Protein AF-A0A7Y6AEL2-F1 (afdb_monomer)

Sequence (234 aa):
MASEALHRALADTTDPDPRPLPDRVEDLLRRIDAPPRLAAHLRLVHDVAWRIVAWVEREYPDAEFDREAVLFGAATHDIGKATHPEELSAPGHAHQLAGYELLGAEGVEADFARFTCTHATWSESGLPLEDLLVSLADKVWKGARITQLEDLVVAHLAAAGATAVDTNSGAVEGAHGRANGRAPRELWAVFAGFDDLLGDLAADADLRLAFQARHPITAARPLPGRAFGVGRGA

Structure (mmCIF, N/CA/C/O backbone):
data_AF-A0A7Y6AEL2-F1
#
_entry.id   AF-A0A7Y6AEL2-F1
#
loop_
_atom_site.group_PDB
_atom_site.id
_atom_site.type_symbol
_atom_site.label_atom_id
_atom_site.label_alt_id
_atom_site.label_comp_id
_atom_site.label_asym_id
_atom_site.label_entity_id
_atom_site.label_seq_id
_atom_site.pdbx_PDB_ins_code
_atom_site.Cartn_x
_atom_site.Cartn_y
_atom_site.Cartn_z
_atom_site.occupancy
_atom_site.B_iso_or_equiv
_atom_site.auth_seq_id
_atom_site.auth_comp_id
_atom_site.auth_asym_id
_atom_site.auth_atom_id
_atom_site.pdbx_PDB_model_num
ATOM 1 N N . MET A 1 1 ? 8.570 -13.349 -22.083 1.00 57.16 1 MET A N 1
ATOM 2 C CA . MET A 1 1 ? 9.163 -14.200 -21.028 1.00 57.16 1 MET A CA 1
ATOM 3 C C . MET A 1 1 ? 9.732 -13.244 -20.002 1.00 57.16 1 MET A C 1
ATOM 5 O O . MET A 1 1 ? 10.596 -12.468 -20.388 1.00 57.16 1 MET A O 1
ATOM 9 N N . ALA A 1 2 ? 9.201 -13.246 -18.778 1.00 70.44 2 ALA A N 1
ATOM 10 C CA . ALA A 1 2 ? 9.691 -12.400 -17.689 1.00 70.44 2 ALA A CA 1
ATOM 11 C C . ALA A 1 2 ? 11.186 -12.638 -17.434 1.00 70.44 2 ALA A C 1
ATOM 13 O O . ALA A 1 2 ? 11.658 -13.775 -17.551 1.00 70.44 2 ALA A O 1
ATOM 14 N N . SER A 1 3 ? 11.926 -11.588 -17.080 1.00 85.25 3 SER A N 1
ATOM 15 C CA . SER A 1 3 ? 13.346 -11.722 -16.754 1.00 85.25 3 SER A CA 1
ATOM 16 C C . SER A 1 3 ? 13.571 -12.654 -15.550 1.00 85.25 3 SER A C 1
ATOM 18 O O . SER A 1 3 ? 12.776 -12.701 -14.611 1.00 85.25 3 SER A O 1
ATOM 20 N N . GLU A 1 4 ? 14.692 -13.383 -15.534 1.00 90.19 4 GLU A N 1
ATOM 21 C CA . GLU A 1 4 ? 15.068 -14.251 -14.401 1.00 90.19 4 GLU A CA 1
ATOM 22 C C . GLU A 1 4 ? 15.149 -13.457 -13.083 1.00 90.19 4 GLU A C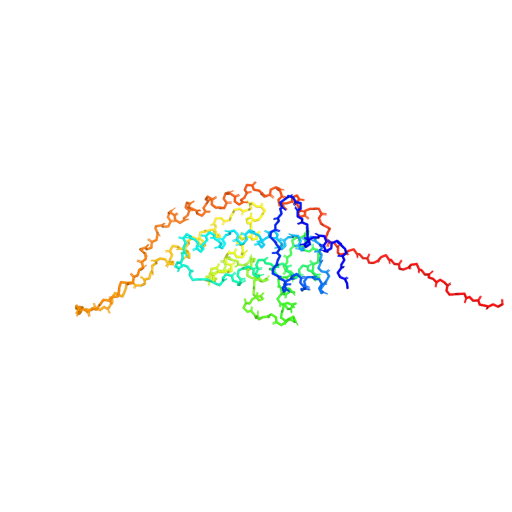 1
ATOM 24 O O . GLU A 1 4 ? 14.807 -13.951 -12.011 1.00 90.19 4 GLU A O 1
ATOM 29 N N . ALA A 1 5 ? 15.556 -12.187 -13.168 1.00 93.12 5 ALA A N 1
ATOM 30 C CA . ALA A 1 5 ? 15.598 -11.282 -12.029 1.00 93.12 5 ALA A CA 1
ATOM 31 C C . ALA A 1 5 ? 14.198 -10.946 -11.488 1.00 93.12 5 ALA A C 1
ATOM 33 O O . ALA A 1 5 ? 14.038 -10.876 -10.270 1.00 93.12 5 ALA A O 1
ATOM 34 N N . LEU A 1 6 ? 13.195 -10.780 -12.360 1.00 95.81 6 LEU A N 1
ATOM 35 C CA . LEU A 1 6 ? 11.803 -10.581 -11.949 1.00 95.81 6 LEU A CA 1
ATOM 36 C C . LEU A 1 6 ? 11.248 -11.848 -11.292 1.00 95.81 6 LEU A C 1
ATOM 38 O O . LEU A 1 6 ? 10.634 -11.764 -10.234 1.00 95.81 6 LEU A O 1
ATOM 42 N N . HIS A 1 7 ? 11.519 -13.025 -11.865 1.00 94.69 7 HIS A N 1
ATOM 43 C CA . HIS A 1 7 ? 11.112 -14.289 -11.249 1.00 94.69 7 HIS A CA 1
ATOM 44 C C . HIS A 1 7 ? 11.680 -14.435 -9.832 1.00 94.69 7 HIS A C 1
ATOM 46 O O . HIS A 1 7 ? 10.933 -14.746 -8.909 1.00 94.69 7 HIS A O 1
ATOM 52 N N . ARG A 1 8 ? 12.971 -14.124 -9.640 1.00 94.50 8 ARG A N 1
ATOM 53 C CA . ARG A 1 8 ? 13.570 -14.091 -8.300 1.00 94.50 8 ARG A CA 1
ATOM 54 C C . ARG A 1 8 ? 12.871 -13.092 -7.386 1.00 94.50 8 ARG A C 1
ATOM 56 O O . ARG A 1 8 ? 12.534 -13.470 -6.283 1.00 94.50 8 ARG A O 1
ATOM 63 N N . ALA A 1 9 ? 12.601 -11.862 -7.826 1.00 96.31 9 ALA A N 1
ATOM 64 C CA . ALA A 1 9 ? 11.914 -10.873 -6.987 1.00 96.31 9 ALA A CA 1
ATOM 65 C C . ALA A 1 9 ? 10.516 -11.322 -6.528 1.00 96.31 9 ALA A C 1
ATOM 67 O O . ALA A 1 9 ? 10.124 -11.040 -5.398 1.00 96.31 9 ALA A O 1
ATOM 68 N N . LEU A 1 10 ? 9.782 -12.049 -7.374 1.00 96.62 10 LEU A N 1
ATOM 69 C CA . LEU A 1 10 ? 8.456 -12.577 -7.039 1.00 96.62 10 LEU A CA 1
ATOM 70 C C . LEU A 1 10 ? 8.507 -13.798 -6.106 1.00 96.62 10 LEU A C 1
ATOM 72 O O . LEU A 1 10 ? 7.579 -13.999 -5.336 1.00 96.62 10 LEU A O 1
ATOM 76 N N . ALA A 1 11 ? 9.585 -14.585 -6.151 1.00 95.12 11 ALA A N 1
ATOM 77 C CA . ALA A 1 11 ? 9.714 -15.847 -5.417 1.00 95.12 11 ALA A CA 1
ATOM 78 C C . ALA A 1 11 ? 10.779 -15.833 -4.301 1.00 95.12 11 ALA A C 1
ATOM 80 O O . ALA A 1 11 ? 11.065 -16.878 -3.725 1.00 95.12 11 ALA A O 1
ATOM 81 N N . ASP A 1 12 ? 11.411 -14.689 -4.020 1.00 93.62 12 ASP A N 1
ATOM 82 C CA . ASP A 1 12 ? 12.442 -14.573 -2.983 1.00 93.62 12 ASP A CA 1
ATOM 83 C C . ASP A 1 12 ? 11.820 -14.793 -1.598 1.00 93.62 12 ASP A C 1
ATOM 85 O O . ASP A 1 12 ? 10.932 -14.033 -1.206 1.00 93.62 12 ASP A O 1
ATOM 89 N N . THR A 1 13 ? 12.281 -15.828 -0.896 1.00 93.25 13 THR A N 1
ATOM 90 C CA . THR A 1 13 ? 11.862 -16.190 0.467 1.00 93.25 13 THR A CA 1
ATOM 91 C C . THR A 1 13 ? 12.966 -15.931 1.500 1.00 93.25 13 THR A C 1
ATOM 93 O O . THR A 1 13 ? 12.965 -16.516 2.585 1.00 93.25 13 THR A O 1
ATOM 96 N N . THR A 1 14 ? 13.997 -15.153 1.150 1.00 91.88 14 THR A N 1
ATOM 97 C CA . THR A 1 14 ? 15.050 -14.758 2.097 1.00 91.88 14 THR A CA 1
ATOM 98 C C . THR A 1 14 ? 14.515 -13.728 3.070 1.00 91.88 14 THR A C 1
ATOM 100 O O . THR A 1 14 ? 13.856 -12.806 2.635 1.00 91.88 14 THR A O 1
ATOM 103 N N . ASP A 1 15 ? 14.859 -13.842 4.355 1.00 89.88 15 ASP A N 1
ATOM 104 C CA . ASP A 1 15 ? 14.373 -12.943 5.409 1.00 89.88 15 ASP A CA 1
ATOM 105 C C . ASP A 1 15 ? 14.516 -11.442 5.041 1.00 89.88 15 ASP A C 1
ATOM 107 O O . ASP A 1 15 ? 15.618 -11.018 4.629 1.00 89.88 15 ASP A O 1
ATOM 111 N N . PRO A 1 16 ? 13.430 -10.644 5.161 1.00 91.00 16 PRO A N 1
ATOM 112 C CA . PRO A 1 16 ? 12.048 -11.048 5.455 1.00 91.00 16 PRO A CA 1
ATOM 113 C C . PRO A 1 16 ? 11.425 -11.822 4.289 1.00 91.00 16 PRO A C 1
ATOM 115 O O . PRO A 1 16 ? 11.659 -11.463 3.146 1.00 91.00 16 PRO A O 1
ATOM 118 N N . ASP A 1 17 ? 10.605 -12.838 4.571 1.00 95.19 17 ASP A N 1
ATOM 119 C CA . ASP A 1 17 ? 9.857 -13.622 3.571 1.00 95.19 17 ASP A CA 1
ATOM 120 C C . ASP A 1 17 ? 8.456 -13.007 3.351 1.00 95.19 17 ASP A C 1
ATOM 122 O O . ASP A 1 17 ? 7.496 -13.435 4.004 1.00 95.19 17 ASP A O 1
ATOM 126 N N . PRO A 1 18 ? 8.303 -11.940 2.529 1.00 96.38 18 PRO A N 1
ATOM 127 C CA . PRO A 1 18 ? 7.016 -11.290 2.356 1.00 96.38 18 PRO A CA 1
ATOM 128 C C . PRO A 1 18 ? 6.052 -12.217 1.634 1.00 96.38 18 PRO A C 1
ATOM 130 O O . PRO A 1 18 ? 6.427 -12.970 0.727 1.00 96.38 18 PRO A O 1
ATOM 133 N N . ARG A 1 19 ? 4.773 -12.084 1.978 1.00 96.56 19 ARG A N 1
ATOM 134 C CA . ARG A 1 19 ? 3.699 -12.827 1.321 1.00 96.56 19 ARG A CA 1
ATOM 135 C C . ARG A 1 19 ? 3.760 -12.725 -0.212 1.00 96.56 19 ARG A C 1
ATOM 137 O O . ARG A 1 19 ? 4.147 -11.682 -0.754 1.00 96.56 19 ARG A O 1
ATOM 144 N N . PRO A 1 20 ? 3.370 -13.800 -0.921 1.00 97.56 20 PRO A N 1
ATOM 145 C CA . PRO A 1 20 ? 3.192 -13.741 -2.367 1.00 97.56 20 PRO A CA 1
ATOM 146 C C . PRO A 1 20 ? 2.101 -12.727 -2.719 1.00 97.56 20 PRO A C 1
ATOM 148 O O . PRO A 1 20 ? 1.196 -12.475 -1.918 1.00 97.56 20 PRO A O 1
ATOM 151 N N . LEU A 1 21 ? 2.188 -12.146 -3.916 1.00 98.25 21 LEU A N 1
ATOM 152 C CA . LEU A 1 21 ? 1.128 -11.266 -4.409 1.00 98.25 21 LEU A CA 1
ATOM 153 C C . LEU A 1 21 ? -0.074 -12.113 -4.857 1.00 98.25 21 LEU A C 1
ATOM 155 O O . LEU A 1 21 ? 0.071 -13.312 -5.095 1.00 98.25 21 LEU A O 1
ATOM 159 N N . PRO A 1 22 ? -1.264 -11.513 -5.038 1.00 97.19 22 PRO A N 1
ATOM 160 C CA . PRO A 1 22 ? -2.362 -12.203 -5.704 1.00 97.19 22 PRO A CA 1
ATOM 161 C C . PRO A 1 22 ? -1.929 -12.702 -7.091 1.00 97.19 22 PRO A C 1
ATOM 163 O O . PRO A 1 22 ? -1.336 -11.931 -7.849 1.00 97.19 22 PRO A O 1
ATOM 166 N N . ASP A 1 23 ? -2.283 -13.939 -7.457 1.00 96.31 23 ASP A N 1
ATOM 167 C CA . ASP A 1 23 ? -1.862 -14.581 -8.719 1.00 96.31 23 ASP A CA 1
ATOM 168 C C . ASP A 1 23 ? -2.076 -13.674 -9.942 1.00 96.31 23 ASP A C 1
ATOM 170 O O . ASP A 1 23 ? -1.188 -13.508 -10.780 1.00 96.31 23 ASP A O 1
ATOM 174 N N . ARG A 1 24 ? -3.231 -12.992 -9.995 1.00 95.56 24 ARG A N 1
ATOM 175 C CA . ARG A 1 24 ? -3.579 -12.061 -11.081 1.00 95.56 24 ARG A CA 1
ATOM 176 C C . ARG A 1 24 ? -2.584 -10.904 -11.227 1.00 95.56 24 ARG A C 1
ATOM 178 O O . ARG A 1 24 ? -2.337 -10.448 -12.342 1.00 95.56 24 ARG A O 1
ATOM 185 N N . VAL A 1 25 ? -2.025 -10.430 -10.112 1.00 98.06 25 VAL A N 1
ATOM 186 C CA . VAL A 1 25 ? -1.030 -9.352 -10.075 1.00 98.06 25 VAL A CA 1
ATOM 187 C C . VAL A 1 25 ? 0.341 -9.888 -10.463 1.00 98.06 25 VAL A C 1
ATOM 189 O O . VAL A 1 25 ? 1.018 -9.264 -11.275 1.00 98.06 25 VAL A O 1
ATOM 192 N N . GLU A 1 26 ? 0.750 -11.054 -9.956 1.00 97.56 26 GLU A N 1
ATOM 193 C CA . GLU A 1 26 ? 2.025 -11.658 -10.366 1.00 97.56 26 GLU A CA 1
ATOM 194 C C . GLU A 1 26 ? 2.073 -11.922 -11.869 1.00 97.56 26 GLU A C 1
ATOM 196 O O . GLU A 1 26 ? 3.060 -11.599 -12.534 1.00 97.56 26 GLU A O 1
ATOM 201 N N . ASP A 1 27 ? 0.994 -12.474 -12.421 1.00 96.69 27 ASP A N 1
ATOM 202 C CA . ASP A 1 27 ? 0.889 -12.740 -13.849 1.00 96.69 27 ASP A CA 1
ATOM 203 C C . ASP A 1 27 ? 0.922 -11.452 -14.666 1.00 96.69 27 ASP A C 1
ATOM 205 O O . ASP A 1 27 ? 1.567 -11.412 -15.715 1.00 96.69 27 ASP A O 1
ATOM 209 N N . LEU A 1 28 ? 0.287 -10.385 -14.176 1.00 97.06 28 LEU A N 1
ATOM 210 C CA . LEU A 1 28 ? 0.374 -9.067 -14.790 1.00 97.06 28 LEU A CA 1
ATOM 211 C C . LEU A 1 28 ? 1.816 -8.538 -14.790 1.00 97.06 28 LEU A C 1
ATOM 213 O O . LEU A 1 28 ? 2.329 -8.175 -15.848 1.00 97.06 28 LEU A O 1
ATOM 217 N N . LEU A 1 29 ? 2.505 -8.567 -13.646 1.00 97.50 29 LEU A N 1
ATOM 218 C CA . LEU A 1 29 ? 3.900 -8.124 -13.538 1.00 97.50 29 LEU A CA 1
ATOM 219 C C . LEU A 1 29 ? 4.822 -8.914 -14.478 1.00 97.50 29 LEU A C 1
ATOM 221 O O . LEU A 1 29 ? 5.722 -8.337 -15.091 1.00 97.50 29 LEU A O 1
ATOM 225 N N . ARG A 1 30 ? 4.577 -10.221 -14.649 1.00 96.00 30 ARG A N 1
ATOM 226 C CA . ARG A 1 30 ? 5.296 -11.067 -15.617 1.00 96.00 30 ARG A CA 1
ATOM 227 C C . ARG A 1 30 ? 4.992 -10.694 -17.067 1.00 96.00 30 ARG A C 1
ATOM 229 O O . ARG A 1 30 ? 5.910 -10.728 -17.888 1.00 96.00 30 ARG A O 1
ATOM 236 N N . ARG A 1 31 ? 3.736 -10.371 -17.401 1.00 94.12 31 ARG A N 1
ATOM 237 C CA . ARG A 1 31 ? 3.335 -9.957 -18.759 1.00 94.12 31 ARG A CA 1
ATOM 238 C C . ARG A 1 31 ? 4.004 -8.650 -19.173 1.00 94.12 31 ARG A C 1
ATOM 240 O O . ARG A 1 31 ? 4.500 -8.576 -20.294 1.00 94.12 31 ARG A O 1
ATOM 247 N N . ILE A 1 32 ? 4.069 -7.675 -18.267 1.00 93.56 32 ILE A N 1
ATOM 248 C CA . ILE A 1 32 ? 4.677 -6.361 -18.534 1.00 93.56 32 ILE A CA 1
ATOM 249 C C . ILE A 1 32 ? 6.203 -6.337 -18.329 1.00 93.56 32 ILE A C 1
ATOM 251 O O . ILE A 1 32 ? 6.812 -5.285 -18.485 1.00 93.56 32 ILE A O 1
ATOM 255 N N . ASP A 1 33 ? 6.815 -7.475 -17.970 1.00 93.00 33 ASP A N 1
ATOM 256 C CA . ASP A 1 33 ? 8.235 -7.603 -17.594 1.00 93.00 33 ASP A CA 1
ATOM 257 C C . ASP A 1 33 ? 8.679 -6.517 -16.597 1.00 93.00 33 ASP A C 1
ATOM 259 O O . ASP A 1 33 ? 9.660 -5.799 -16.800 1.00 93.00 33 ASP A O 1
ATOM 263 N N . ALA A 1 34 ? 7.906 -6.380 -15.515 1.00 95.50 34 ALA A N 1
ATOM 264 C CA . ALA A 1 34 ? 8.102 -5.343 -14.514 1.00 95.50 34 ALA A CA 1
ATOM 265 C C . ALA A 1 34 ? 9.538 -5.336 -13.944 1.00 95.50 34 ALA A C 1
ATOM 267 O O . ALA A 1 34 ? 10.147 -6.395 -13.745 1.00 95.50 34 ALA A O 1
ATOM 268 N N . PRO A 1 35 ? 10.083 -4.156 -13.592 1.00 96.06 35 PRO A N 1
ATOM 269 C CA . PRO A 1 35 ? 11.358 -4.066 -12.900 1.00 96.06 35 PRO A CA 1
ATOM 270 C C . PRO A 1 35 ? 11.397 -4.946 -11.637 1.00 96.06 35 PRO A C 1
ATOM 272 O O . PRO A 1 35 ? 10.488 -4.864 -10.808 1.00 96.06 35 PRO A O 1
ATOM 275 N N . PRO A 1 36 ? 12.458 -5.740 -11.411 1.00 96.94 36 PRO A N 1
ATOM 276 C CA . PRO A 1 36 ? 12.549 -6.600 -10.229 1.00 96.94 36 PRO A CA 1
ATOM 277 C C . PRO A 1 36 ? 12.416 -5.833 -8.908 1.00 96.94 36 PRO A C 1
ATOM 279 O O . PRO A 1 36 ? 11.773 -6.311 -7.977 1.00 96.94 36 PRO A O 1
ATOM 282 N N . ARG A 1 37 ? 12.972 -4.614 -8.828 1.00 97.19 37 ARG A N 1
ATOM 283 C CA . ARG A 1 37 ? 12.818 -3.747 -7.650 1.00 97.19 37 ARG A CA 1
ATOM 284 C C . ARG A 1 37 ? 11.374 -3.318 -7.406 1.00 97.19 37 ARG A C 1
ATOM 286 O O . ARG A 1 37 ? 10.974 -3.226 -6.250 1.00 97.19 37 ARG A O 1
ATOM 293 N N . LEU A 1 38 ? 10.601 -3.093 -8.470 1.00 97.94 38 LEU A N 1
ATOM 294 C CA . LEU A 1 38 ? 9.173 -2.803 -8.363 1.00 97.94 38 LEU A CA 1
ATOM 295 C C . LEU A 1 38 ? 8.417 -4.018 -7.816 1.00 97.94 38 LEU A C 1
ATOM 297 O O . LEU A 1 38 ? 7.658 -3.882 -6.868 1.00 97.94 38 LEU A O 1
ATOM 301 N N . ALA A 1 39 ? 8.665 -5.215 -8.349 1.00 98.19 39 ALA A N 1
ATOM 302 C CA . ALA A 1 39 ? 8.011 -6.429 -7.856 1.00 98.19 39 ALA A CA 1
ATOM 303 C C . ALA A 1 39 ? 8.321 -6.705 -6.371 1.00 98.19 39 ALA A C 1
ATOM 305 O O . ALA A 1 39 ? 7.415 -7.015 -5.599 1.00 98.19 39 ALA A O 1
ATOM 306 N N . ALA A 1 40 ? 9.580 -6.531 -5.956 1.00 98.19 40 ALA A N 1
ATOM 307 C CA . ALA A 1 40 ? 9.980 -6.660 -4.555 1.00 98.19 40 ALA A CA 1
ATOM 308 C C . ALA A 1 40 ? 9.296 -5.614 -3.655 1.00 98.19 40 ALA A C 1
ATOM 310 O O . ALA A 1 40 ? 8.810 -5.955 -2.582 1.00 98.19 40 ALA A O 1
ATOM 311 N N . HIS A 1 41 ? 9.213 -4.357 -4.108 1.00 98.19 41 HIS A N 1
ATOM 312 C CA . HIS A 1 41 ? 8.472 -3.291 -3.422 1.00 98.19 41 HIS A CA 1
ATOM 313 C C . HIS A 1 41 ? 7.002 -3.660 -3.211 1.00 98.19 41 HIS A C 1
ATOM 315 O O . HIS A 1 41 ? 6.516 -3.644 -2.083 1.00 98.19 41 HIS A O 1
ATOM 321 N N . LEU A 1 42 ? 6.309 -4.052 -4.282 1.00 98.69 42 LEU A N 1
ATOM 322 C CA . LEU A 1 42 ? 4.885 -4.381 -4.229 1.00 98.69 42 LEU A CA 1
ATOM 323 C C . LEU A 1 42 ? 4.614 -5.558 -3.281 1.00 98.69 42 LEU A C 1
ATOM 325 O O . LEU A 1 42 ? 3.635 -5.515 -2.540 1.00 98.69 42 LEU A O 1
ATOM 329 N N . ARG A 1 43 ? 5.501 -6.566 -3.229 1.00 98.56 43 ARG A N 1
ATOM 330 C CA . ARG A 1 43 ? 5.420 -7.667 -2.246 1.00 98.56 43 ARG A CA 1
ATOM 331 C C . ARG A 1 43 ? 5.516 -7.178 -0.806 1.00 98.56 43 ARG A C 1
ATOM 333 O O . ARG A 1 43 ? 4.709 -7.581 0.027 1.00 98.56 43 ARG A O 1
ATOM 340 N N . LEU A 1 44 ? 6.472 -6.298 -0.513 1.00 98.69 44 LEU A N 1
ATOM 341 C CA . LEU A 1 44 ? 6.655 -5.740 0.829 1.00 98.69 44 LEU A CA 1
ATOM 342 C C . LEU A 1 44 ? 5.442 -4.916 1.277 1.00 98.69 44 LEU A C 1
ATOM 344 O O . LEU A 1 44 ? 4.969 -5.076 2.401 1.00 98.69 44 LEU A O 1
ATOM 348 N N . VAL A 1 45 ? 4.920 -4.054 0.400 1.00 98.75 45 VAL A N 1
ATOM 349 C CA . VAL A 1 45 ? 3.740 -3.231 0.707 1.00 98.75 45 VAL A CA 1
ATOM 350 C C . VAL A 1 45 ? 2.491 -4.101 0.857 1.00 98.75 45 VAL A C 1
ATOM 352 O O . VAL A 1 45 ? 1.717 -3.896 1.790 1.00 98.75 45 VAL A O 1
ATOM 355 N N . HIS A 1 46 ? 2.319 -5.114 0.004 1.00 98.81 46 HIS A N 1
ATOM 356 C CA . HIS A 1 46 ? 1.228 -6.082 0.114 1.00 98.81 46 HIS A CA 1
ATOM 357 C C . HIS A 1 46 ? 1.275 -6.873 1.431 1.00 98.81 46 HIS A C 1
ATOM 359 O O . HIS A 1 46 ? 0.242 -7.028 2.081 1.00 98.81 46 HIS A O 1
ATOM 365 N N . ASP A 1 47 ? 2.452 -7.333 1.866 1.00 98.62 47 ASP A N 1
ATOM 366 C CA . ASP A 1 47 ? 2.609 -8.038 3.144 1.00 98.62 47 ASP A CA 1
ATOM 367 C C . ASP A 1 47 ? 2.210 -7.159 4.343 1.00 98.62 47 ASP A C 1
ATOM 369 O O . ASP A 1 47 ? 1.462 -7.582 5.230 1.00 98.62 47 ASP A O 1
ATOM 373 N N . VAL A 1 48 ? 2.631 -5.893 4.330 1.00 98.69 48 VAL A N 1
ATOM 374 C CA . VAL A 1 48 ? 2.249 -4.907 5.350 1.00 98.69 48 VAL A CA 1
ATOM 375 C C . VAL A 1 48 ? 0.747 -4.642 5.326 1.00 98.69 48 VAL A C 1
ATOM 377 O O . VAL A 1 48 ? 0.108 -4.689 6.378 1.00 98.69 48 VAL A O 1
ATOM 380 N N . ALA A 1 49 ? 0.162 -4.431 4.144 1.00 98.75 49 ALA A N 1
ATOM 381 C CA . ALA A 1 49 ? -1.279 -4.260 3.990 1.00 98.75 49 ALA A CA 1
ATOM 382 C C . ALA A 1 49 ? -2.045 -5.479 4.521 1.00 98.75 49 ALA A C 1
ATOM 384 O O . ALA A 1 49 ? -3.034 -5.322 5.232 1.00 98.75 49 ALA A O 1
ATOM 385 N N . TRP A 1 50 ? -1.552 -6.695 4.272 1.00 98.69 50 TRP A N 1
ATOM 386 C CA . TRP A 1 50 ? -2.142 -7.921 4.803 1.00 98.69 50 TRP A CA 1
ATOM 387 C C . TRP A 1 50 ? -2.162 -7.940 6.333 1.00 98.69 50 TRP A C 1
ATOM 389 O O . TRP A 1 50 ? -3.189 -8.289 6.921 1.00 98.69 50 TRP A O 1
ATOM 399 N N . ARG A 1 51 ? -1.059 -7.543 6.983 1.00 98.50 51 ARG A N 1
ATOM 400 C CA . ARG A 1 51 ? -0.963 -7.461 8.453 1.00 98.50 51 ARG A CA 1
ATOM 401 C C . ARG A 1 51 ? -1.907 -6.401 9.023 1.00 98.50 51 ARG A C 1
ATOM 403 O O . ARG A 1 51 ? -2.575 -6.675 10.019 1.00 98.50 51 ARG A O 1
ATOM 410 N N . ILE A 1 52 ? -1.989 -5.235 8.382 1.00 98.62 52 ILE A N 1
ATOM 411 C CA . ILE A 1 52 ? -2.887 -4.145 8.788 1.00 98.62 52 ILE A CA 1
ATOM 412 C C . ILE A 1 52 ? -4.345 -4.587 8.665 1.00 98.62 52 ILE A C 1
ATOM 414 O O . ILE A 1 52 ? -5.087 -4.517 9.639 1.00 98.62 52 ILE A O 1
ATOM 418 N N . VAL A 1 53 ? -4.748 -5.112 7.508 1.00 98.50 53 VAL A N 1
ATOM 419 C CA . VAL A 1 53 ? -6.125 -5.562 7.267 1.00 98.50 53 VAL A CA 1
ATOM 420 C C . VAL A 1 53 ? -6.520 -6.685 8.230 1.00 98.50 53 VAL A C 1
ATOM 422 O O . VAL A 1 53 ? -7.599 -6.636 8.811 1.00 98.50 53 VAL A O 1
ATOM 425 N N . ALA A 1 54 ? -5.637 -7.659 8.475 1.00 98.31 54 ALA A N 1
ATOM 426 C CA . ALA A 1 54 ? -5.901 -8.726 9.444 1.00 98.31 54 ALA A CA 1
ATOM 427 C C . ALA A 1 54 ? -6.071 -8.204 10.884 1.00 98.31 54 ALA A C 1
ATOM 429 O O . ALA A 1 54 ? -6.803 -8.799 11.676 1.00 98.31 54 ALA A O 1
ATOM 430 N N . TRP A 1 55 ? -5.388 -7.114 11.247 1.00 97.81 55 TRP A N 1
ATOM 431 C CA . TRP A 1 55 ? -5.609 -6.442 12.525 1.00 97.81 55 TRP A CA 1
ATOM 432 C C . TRP A 1 55 ? -6.947 -5.696 12.540 1.00 97.81 55 TRP A C 1
ATOM 434 O O . TRP A 1 55 ? -7.689 -5.845 13.508 1.00 97.81 55 TRP A O 1
ATOM 444 N N . VAL A 1 56 ? -7.295 -4.972 11.469 1.00 96.94 56 VAL A N 1
ATOM 445 C CA . VAL A 1 56 ? -8.576 -4.252 11.369 1.00 96.94 56 VAL A CA 1
ATOM 446 C C 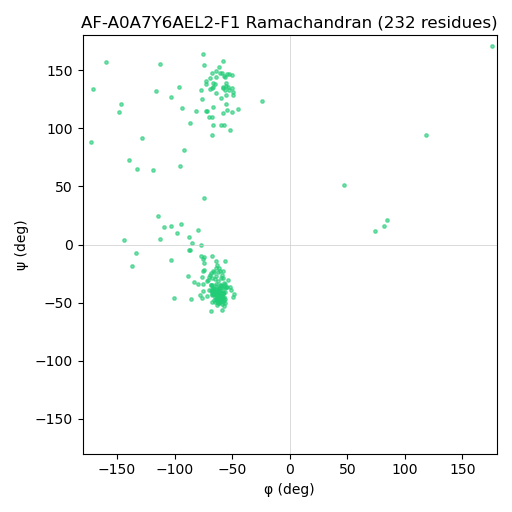. VAL A 1 56 ? -9.750 -5.219 11.507 1.00 96.94 56 VAL A C 1
ATOM 448 O O . VAL A 1 56 ? -10.588 -5.011 12.373 1.00 96.94 56 VAL A O 1
ATOM 451 N N . GLU A 1 57 ? -9.780 -6.316 10.748 1.00 96.12 57 GLU A N 1
ATOM 452 C CA . GLU A 1 57 ? -10.876 -7.300 10.813 1.00 96.12 57 GLU A CA 1
ATOM 453 C C . GLU A 1 57 ? -11.027 -7.939 12.198 1.00 96.12 57 GLU A C 1
ATOM 455 O O . GLU A 1 57 ? -12.134 -8.250 12.637 1.00 96.12 57 GLU A O 1
ATOM 460 N N . ARG A 1 58 ? -9.908 -8.150 12.902 1.00 95.31 58 ARG A N 1
ATOM 461 C CA . ARG A 1 58 ? -9.917 -8.751 14.238 1.00 95.31 58 ARG A CA 1
ATOM 462 C C . ARG A 1 58 ? -10.379 -7.764 15.306 1.00 95.31 58 ARG A C 1
ATOM 464 O O . ARG A 1 58 ? -11.159 -8.131 16.183 1.00 95.31 58 ARG A O 1
ATOM 471 N N . GLU A 1 59 ? -9.864 -6.538 15.277 1.00 93.62 59 GLU A N 1
ATOM 472 C CA . GLU A 1 59 ? -10.091 -5.549 16.334 1.00 93.62 59 GLU A CA 1
ATOM 473 C C . GLU A 1 59 ? -11.352 -4.698 16.099 1.00 93.62 59 GLU A C 1
ATOM 475 O O . GLU A 1 59 ? -11.976 -4.239 17.066 1.00 93.62 59 GLU A O 1
ATOM 480 N N . TYR A 1 60 ? -11.750 -4.528 14.837 1.00 92.19 60 TYR A N 1
ATOM 481 C CA . TYR A 1 60 ? -12.869 -3.708 14.362 1.00 92.19 60 TYR A CA 1
ATOM 482 C C . TYR A 1 60 ? -13.721 -4.498 13.353 1.00 92.19 60 TYR A C 1
ATOM 484 O O . TYR A 1 60 ? -13.806 -4.114 12.190 1.00 92.19 60 TYR A O 1
ATOM 492 N N . PRO A 1 61 ? -14.379 -5.593 13.777 1.00 91.06 61 PRO A N 1
ATOM 493 C CA . PRO A 1 61 ? -15.195 -6.422 12.882 1.00 91.06 61 PRO A CA 1
ATOM 494 C C . PRO A 1 61 ? -16.397 -5.681 12.273 1.00 91.06 61 PRO A C 1
ATOM 496 O O . PRO A 1 61 ? -16.954 -6.146 11.285 1.00 91.06 61 PRO A O 1
ATOM 499 N N . ASP A 1 62 ? -16.786 -4.542 12.855 1.00 89.19 62 ASP A N 1
ATOM 500 C CA . ASP A 1 62 ? -17.858 -3.672 12.361 1.00 89.19 62 ASP A CA 1
ATOM 501 C C . ASP A 1 62 ? -17.355 -2.637 11.327 1.00 89.19 62 ASP A C 1
ATOM 503 O O . ASP A 1 62 ? -18.147 -1.871 10.785 1.00 89.19 62 ASP A O 1
ATOM 507 N N . ALA A 1 63 ? -16.042 -2.568 11.061 1.00 91.94 63 ALA A N 1
ATOM 508 C CA . ALA A 1 63 ? -15.495 -1.687 10.032 1.00 91.94 63 ALA A CA 1
ATOM 509 C C . ALA A 1 63 ? -15.830 -2.228 8.641 1.00 91.94 63 ALA A C 1
ATOM 511 O O . ALA A 1 63 ? -15.342 -3.282 8.234 1.00 91.94 63 ALA A O 1
ATOM 512 N N . GLU A 1 64 ? -16.640 -1.479 7.900 1.00 92.75 64 GLU A N 1
ATOM 513 C CA . GLU A 1 64 ? -16.968 -1.786 6.513 1.00 92.75 64 GLU A CA 1
ATOM 514 C C . GLU A 1 64 ? -15.845 -1.304 5.591 1.00 92.75 64 GLU A C 1
ATOM 516 O O . GLU A 1 64 ? -15.580 -0.105 5.489 1.00 92.75 64 GLU A O 1
ATOM 521 N N . PHE A 1 65 ? -15.171 -2.249 4.939 1.00 96.31 65 PHE A N 1
ATOM 522 C CA . PHE A 1 65 ? -14.216 -1.988 3.866 1.00 96.31 65 PHE A CA 1
ATOM 523 C C . PHE A 1 65 ? -14.015 -3.248 3.014 1.00 96.31 65 PHE A C 1
ATOM 525 O O . PHE A 1 65 ? -14.218 -4.375 3.475 1.00 96.31 65 PHE A O 1
ATOM 532 N N . ASP A 1 66 ? -13.576 -3.070 1.773 1.00 97.88 66 ASP A N 1
ATOM 533 C CA . ASP A 1 66 ? -13.225 -4.165 0.874 1.00 97.88 66 ASP A CA 1
ATOM 534 C C . ASP A 1 66 ? -11.764 -4.610 1.079 1.00 97.88 66 ASP A C 1
ATOM 536 O O . ASP A 1 66 ? -10.801 -3.975 0.631 1.00 97.88 66 ASP A O 1
ATOM 540 N N . ARG A 1 67 ? -11.592 -5.758 1.745 1.00 97.88 67 ARG A N 1
ATOM 541 C CA . ARG A 1 67 ? -10.285 -6.403 1.942 1.00 97.88 67 ARG A CA 1
ATOM 542 C C . ARG A 1 67 ? -9.572 -6.716 0.626 1.00 97.88 67 ARG A C 1
ATOM 544 O O . ARG A 1 67 ? -8.351 -6.555 0.556 1.00 97.88 67 ARG A O 1
ATOM 551 N N . GLU A 1 68 ? -10.279 -7.206 -0.388 1.00 97.94 68 GLU A N 1
ATOM 552 C CA . GLU A 1 68 ? -9.661 -7.548 -1.671 1.00 97.94 68 GLU A CA 1
ATOM 553 C C . GLU A 1 68 ? -9.137 -6.287 -2.360 1.00 97.94 68 GLU A C 1
ATOM 555 O O . GLU A 1 68 ? -8.004 -6.287 -2.851 1.00 97.94 68 GLU A O 1
ATOM 560 N N . ALA A 1 69 ? -9.911 -5.200 -2.322 1.00 98.25 69 ALA A N 1
ATOM 561 C CA . ALA A 1 69 ? -9.506 -3.911 -2.867 1.00 98.25 69 ALA A CA 1
ATOM 562 C C . ALA A 1 69 ? -8.221 -3.387 -2.212 1.00 98.25 69 ALA A C 1
ATOM 564 O O . ALA A 1 69 ? -7.292 -3.018 -2.930 1.00 98.25 69 ALA A O 1
ATOM 565 N N . VAL A 1 70 ? -8.105 -3.431 -0.877 1.00 98.75 70 VAL A N 1
ATOM 566 C CA . VAL A 1 70 ? -6.882 -2.997 -0.169 1.00 98.75 70 VAL A CA 1
ATOM 567 C C . VAL A 1 70 ? -5.673 -3.838 -0.570 1.00 98.75 70 VAL A C 1
ATOM 569 O O . VAL A 1 70 ? -4.604 -3.307 -0.877 1.00 98.75 70 VAL A O 1
ATOM 572 N N . LEU A 1 71 ? -5.828 -5.164 -0.583 1.00 98.81 71 LEU A N 1
ATOM 573 C CA . LEU A 1 71 ? -4.735 -6.079 -0.905 1.00 98.81 71 LEU A CA 1
ATOM 574 C C . LEU A 1 71 ? -4.281 -5.953 -2.361 1.00 98.81 71 LEU A C 1
ATOM 576 O O . LEU A 1 71 ? -3.077 -6.037 -2.626 1.00 98.81 71 LEU A O 1
ATOM 580 N N . PHE A 1 72 ? -5.220 -5.740 -3.285 1.00 98.69 72 PHE A N 1
ATOM 581 C CA . PHE A 1 72 ? -4.916 -5.458 -4.681 1.00 98.69 72 PHE A CA 1
ATOM 582 C C . PHE A 1 72 ? -4.247 -4.093 -4.838 1.00 98.69 72 PHE A C 1
ATOM 584 O O . PHE A 1 72 ? -3.181 -4.017 -5.439 1.00 98.69 72 PHE A O 1
ATOM 591 N N . GLY A 1 73 ? -4.816 -3.040 -4.245 1.00 98.69 73 GLY A N 1
ATOM 592 C CA . GLY A 1 73 ? -4.277 -1.685 -4.298 1.00 98.69 73 GLY A CA 1
ATOM 593 C C . GLY A 1 73 ? -2.840 -1.619 -3.792 1.00 98.69 73 GLY A C 1
ATOM 594 O O . GLY A 1 73 ? -1.966 -1.109 -4.486 1.00 98.69 73 GLY A O 1
ATOM 595 N N . ALA A 1 74 ? -2.546 -2.235 -2.646 1.00 98.81 74 ALA A N 1
ATOM 596 C CA . ALA A 1 74 ? -1.183 -2.355 -2.127 1.00 98.81 74 ALA A CA 1
ATOM 597 C C . ALA A 1 74 ? -0.240 -3.069 -3.114 1.00 98.81 74 ALA A C 1
ATOM 599 O O . ALA A 1 74 ? 0.889 -2.622 -3.331 1.00 98.81 74 ALA A O 1
ATOM 600 N N . ALA A 1 75 ? -0.728 -4.132 -3.757 1.00 98.75 75 ALA A N 1
ATOM 601 C CA . ALA A 1 75 ? 0.010 -4.929 -4.729 1.00 98.75 75 ALA A CA 1
ATOM 602 C C . ALA A 1 75 ? 0.187 -4.253 -6.103 1.00 98.75 75 ALA A C 1
ATOM 604 O O . ALA A 1 75 ? 0.972 -4.754 -6.907 1.00 98.75 75 ALA A O 1
ATOM 605 N N . THR A 1 76 ? -0.501 -3.141 -6.394 1.00 98.75 76 THR A N 1
ATOM 606 C CA . THR A 1 76 ? -0.451 -2.490 -7.717 1.00 98.75 76 THR A CA 1
ATOM 607 C C . THR A 1 76 ? -0.259 -0.975 -7.706 1.00 98.75 76 THR A C 1
ATOM 609 O O . THR A 1 76 ? -0.066 -0.420 -8.782 1.00 98.75 76 THR A O 1
ATOM 612 N N . HIS A 1 77 ? -0.295 -0.287 -6.559 1.00 98.62 77 HIS A N 1
ATOM 613 C CA . HIS A 1 77 ? -0.303 1.188 -6.494 1.00 98.62 77 HIS A CA 1
ATOM 614 C C . HIS A 1 77 ? 0.830 1.845 -7.303 1.00 98.62 77 HIS A C 1
ATOM 616 O O . HIS A 1 77 ? 0.630 2.855 -7.966 1.00 98.62 77 HIS A O 1
ATOM 622 N N . ASP A 1 78 ? 2.005 1.220 -7.314 1.00 98.50 78 ASP A N 1
ATOM 623 C CA . ASP A 1 78 ? 3.201 1.718 -7.990 1.00 98.50 78 ASP A CA 1
ATOM 624 C C . ASP A 1 78 ? 3.432 1.097 -9.381 1.00 98.50 78 ASP A C 1
ATOM 626 O O . ASP A 1 78 ? 4.494 1.284 -9.978 1.00 98.50 78 ASP A O 1
ATOM 630 N N . ILE A 1 79 ? 2.470 0.344 -9.935 1.00 98.31 79 ILE A N 1
ATOM 631 C CA . ILE A 1 79 ? 2.668 -0.439 -11.169 1.00 98.31 79 ILE A CA 1
ATOM 632 C C . ILE A 1 79 ? 3.090 0.414 -12.372 1.00 98.31 79 ILE A C 1
ATOM 634 O O . ILE A 1 79 ? 3.847 -0.054 -13.223 1.00 98.31 79 ILE A O 1
ATOM 638 N N . GLY A 1 80 ? 2.693 1.689 -12.418 1.00 97.94 80 GLY A N 1
ATOM 639 C CA . GLY A 1 80 ? 3.115 2.616 -13.470 1.00 97.94 80 GLY A CA 1
ATOM 640 C C . GLY A 1 80 ? 4.620 2.901 -13.494 1.00 97.94 80 GLY A C 1
ATOM 641 O O . GLY A 1 80 ? 5.130 3.364 -14.513 1.00 97.94 80 GLY A O 1
ATOM 642 N N . LYS A 1 81 ? 5.372 2.550 -12.440 1.00 97.62 81 LYS A N 1
ATOM 643 C CA . LYS A 1 81 ? 6.845 2.583 -12.445 1.00 97.62 81 LYS A CA 1
ATOM 644 C C . LYS A 1 81 ? 7.458 1.535 -13.379 1.00 97.62 81 LYS A C 1
ATOM 646 O O . LYS A 1 81 ? 8.654 1.586 -13.646 1.00 97.62 81 LYS A O 1
ATOM 651 N N . ALA A 1 82 ? 6.666 0.601 -13.913 1.00 96.19 82 ALA A N 1
ATOM 652 C CA . ALA A 1 82 ? 7.086 -0.224 -15.044 1.00 96.19 82 ALA A CA 1
ATOM 653 C C . ALA A 1 82 ? 7.247 0.611 -16.331 1.00 96.19 82 ALA A C 1
ATOM 655 O O . ALA A 1 82 ? 8.169 0.363 -17.106 1.00 96.19 82 ALA A O 1
ATOM 656 N N . THR A 1 83 ? 6.399 1.628 -16.521 1.00 95.81 83 THR A N 1
ATOM 657 C CA . THR A 1 83 ? 6.474 2.597 -17.629 1.00 95.81 83 THR A CA 1
ATOM 658 C C . THR A 1 83 ? 7.465 3.727 -17.333 1.00 95.81 83 THR A C 1
ATOM 660 O O . THR A 1 83 ? 8.135 4.206 -18.245 1.00 95.81 83 THR A O 1
ATOM 663 N N . HIS A 1 84 ? 7.592 4.105 -16.056 1.00 95.25 84 HIS A N 1
ATOM 664 C CA . HIS A 1 84 ? 8.452 5.186 -15.554 1.00 95.25 84 HIS A CA 1
ATOM 665 C C . HIS A 1 84 ? 9.517 4.678 -14.560 1.00 95.25 84 HIS A C 1
ATOM 667 O O . HIS A 1 84 ? 9.481 5.019 -13.372 1.00 95.25 84 HIS A O 1
ATOM 673 N N . PRO A 1 85 ? 10.464 3.823 -14.994 1.00 92.69 85 PRO A N 1
ATOM 674 C CA . PRO A 1 85 ? 11.435 3.188 -14.099 1.00 92.69 85 PRO A CA 1
ATOM 675 C C . PRO A 1 85 ? 12.397 4.174 -13.420 1.00 92.69 85 PRO A C 1
ATOM 677 O O . PRO A 1 85 ? 12.975 3.851 -12.382 1.00 92.69 85 PRO A O 1
ATOM 680 N N . GLU A 1 86 ? 12.570 5.381 -13.957 1.00 93.12 86 GLU A N 1
ATOM 681 C CA . GLU A 1 86 ? 13.303 6.475 -13.316 1.00 93.12 86 GLU A CA 1
ATOM 682 C C . GLU A 1 86 ? 12.735 6.827 -11.928 1.00 93.12 86 GLU A C 1
ATOM 684 O O . GLU A 1 86 ? 13.498 7.097 -10.993 1.00 93.12 86 GLU A O 1
ATOM 689 N N . GLU A 1 87 ? 11.415 6.708 -11.750 1.00 95.56 87 GLU A N 1
ATOM 690 C CA . GLU A 1 87 ? 10.705 7.014 -10.502 1.00 95.56 87 GLU A CA 1
ATOM 691 C C . GLU A 1 87 ? 10.854 5.909 -9.432 1.00 95.56 87 GLU A C 1
ATOM 693 O O . GLU A 1 87 ? 10.368 6.044 -8.309 1.00 95.56 87 GLU A O 1
ATOM 698 N N . LEU A 1 88 ? 11.575 4.816 -9.729 1.00 94.00 88 LEU A N 1
ATOM 699 C CA . LEU A 1 88 ? 12.008 3.840 -8.714 1.00 94.00 88 LEU A CA 1
ATOM 700 C C . LEU A 1 88 ? 13.156 4.358 -7.840 1.00 94.00 88 LEU A C 1
ATOM 702 O O . LEU A 1 88 ? 13.472 3.753 -6.816 1.00 94.00 88 LEU A O 1
ATOM 706 N N . SER A 1 89 ? 13.830 5.425 -8.269 1.00 89.94 89 SER A N 1
ATOM 707 C CA . SER A 1 89 ? 15.005 5.970 -7.575 1.00 89.94 89 SER A CA 1
ATOM 708 C C . SER A 1 89 ? 15.019 7.493 -7.478 1.00 89.94 89 SER A C 1
ATOM 710 O O . SER A 1 89 ? 15.726 8.037 -6.632 1.00 89.94 89 SER A O 1
ATOM 712 N N . ALA A 1 90 ? 14.227 8.177 -8.304 1.00 92.12 90 ALA A N 1
ATOM 713 C CA . ALA A 1 90 ? 14.022 9.614 -8.248 1.00 92.12 90 ALA A CA 1
ATOM 714 C C . ALA A 1 90 ? 12.578 9.946 -7.830 1.00 92.12 90 ALA A C 1
ATOM 716 O O . ALA A 1 90 ? 11.675 9.137 -8.045 1.00 92.12 90 ALA A O 1
ATOM 717 N N . PRO A 1 91 ? 12.332 11.135 -7.253 1.00 93.19 91 PRO A N 1
ATOM 718 C CA . PRO A 1 91 ? 10.976 11.640 -7.072 1.00 93.19 91 PRO A CA 1
ATOM 719 C C . PRO A 1 91 ? 10.238 11.757 -8.410 1.00 93.19 91 PRO A C 1
ATOM 721 O O . PRO A 1 91 ? 10.846 12.094 -9.426 1.00 93.19 91 PRO A O 1
ATOM 724 N N . GLY A 1 92 ? 8.923 11.556 -8.388 1.00 94.56 92 GLY A N 1
ATOM 725 C CA . GLY A 1 92 ? 8.076 11.655 -9.570 1.00 94.56 92 GLY A CA 1
ATOM 726 C C . GLY A 1 92 ? 6.629 11.263 -9.277 1.00 94.56 92 GLY A C 1
ATOM 727 O O . GLY A 1 92 ? 6.310 10.813 -8.176 1.00 94.56 92 GLY A O 1
ATOM 728 N N . HIS A 1 93 ? 5.755 11.498 -10.249 1.00 96.44 93 HIS A N 1
ATOM 729 C CA . HIS A 1 93 ? 4.320 11.200 -10.171 1.00 96.44 93 HIS A CA 1
ATOM 730 C C . HIS A 1 93 ? 3.743 10.721 -11.512 1.00 96.44 93 HIS A C 1
ATOM 732 O O . HIS A 1 93 ? 2.541 10.485 -11.608 1.00 96.44 93 HIS A O 1
ATOM 738 N N . ALA A 1 94 ? 4.572 10.556 -12.549 1.00 96.81 94 ALA A N 1
ATOM 739 C CA . ALA A 1 94 ? 4.115 10.076 -13.849 1.00 96.81 94 ALA A CA 1
ATOM 740 C C . ALA A 1 94 ? 3.593 8.632 -13.761 1.00 96.81 94 ALA A C 1
ATOM 742 O O . ALA A 1 94 ? 2.646 8.277 -14.466 1.00 96.81 94 ALA A O 1
ATOM 743 N N . HIS A 1 95 ? 4.125 7.822 -12.831 1.00 97.56 95 HIS A N 1
ATOM 744 C CA . HIS A 1 95 ? 3.630 6.469 -12.565 1.00 97.56 95 HIS A CA 1
ATOM 745 C C . HIS A 1 95 ? 2.150 6.408 -12.165 1.00 97.56 95 HIS A C 1
ATOM 747 O O . HIS A 1 95 ? 1.535 5.360 -12.337 1.00 97.56 95 HIS A O 1
ATOM 753 N N . GLN A 1 96 ? 1.561 7.485 -11.644 1.00 97.50 96 GLN A N 1
ATOM 754 C CA . GLN A 1 96 ? 0.193 7.449 -11.125 1.00 97.50 96 GLN A CA 1
ATOM 755 C C . GLN A 1 96 ? -0.821 7.260 -12.258 1.00 97.50 96 GLN A C 1
ATOM 757 O O . GLN A 1 96 ? -1.546 6.261 -12.293 1.00 97.50 96 GLN A O 1
ATOM 762 N N . LEU A 1 97 ? -0.805 8.176 -13.235 1.00 97.62 97 LEU A N 1
ATOM 763 C CA . LEU A 1 97 ? -1.661 8.096 -14.420 1.00 97.62 97 LEU A CA 1
ATOM 764 C C . LEU A 1 97 ? -1.261 6.917 -15.314 1.00 97.62 97 LEU A C 1
ATOM 766 O O . LEU A 1 97 ? -2.129 6.171 -15.756 1.00 97.62 97 LEU A O 1
ATOM 770 N N . ALA A 1 98 ? 0.042 6.693 -15.519 1.00 98.00 98 ALA A N 1
ATOM 771 C CA . ALA A 1 98 ? 0.514 5.568 -16.325 1.00 98.00 98 ALA A CA 1
ATOM 772 C C . ALA A 1 98 ? 0.082 4.213 -15.741 1.00 98.00 98 ALA A C 1
ATOM 774 O O . ALA A 1 98 ? -0.258 3.296 -16.484 1.00 98.00 98 ALA A O 1
ATOM 775 N N . GLY A 1 99 ? 0.075 4.080 -14.411 1.00 98.31 99 GLY A N 1
ATOM 776 C CA . GLY A 1 99 ? -0.417 2.891 -13.721 1.00 98.31 99 GLY A CA 1
ATOM 777 C C . GLY A 1 99 ? -1.921 2.706 -13.894 1.00 98.31 99 GLY A C 1
ATOM 778 O O . GLY A 1 99 ? -2.361 1.596 -14.185 1.00 98.31 99 GLY A O 1
ATOM 779 N N . TYR A 1 100 ? -2.693 3.789 -13.785 1.00 98.38 100 TYR A N 1
ATOM 780 C CA . TYR A 1 100 ? -4.143 3.767 -13.980 1.00 98.38 100 TYR A CA 1
ATOM 781 C C . TYR A 1 100 ? -4.509 3.301 -15.397 1.00 98.38 100 TYR A C 1
ATOM 783 O O . TYR A 1 100 ? -5.312 2.384 -15.573 1.00 98.38 100 TYR A O 1
ATOM 791 N N . GLU A 1 101 ? -3.871 3.889 -16.412 1.00 98.38 101 GLU A N 1
ATOM 792 C CA . GLU A 1 101 ? -4.076 3.535 -17.820 1.00 98.38 101 GLU A CA 1
ATOM 793 C C . GLU A 1 101 ? -3.643 2.093 -18.119 1.00 98.38 101 GLU A C 1
ATOM 795 O O . GLU A 1 101 ? -4.355 1.372 -18.821 1.00 98.38 101 GLU A O 1
ATOM 800 N N . LEU A 1 102 ? -2.515 1.647 -17.553 1.00 98.06 102 LEU A N 1
ATOM 801 C CA . LEU A 1 102 ? -2.021 0.276 -17.701 1.00 98.06 102 LEU A CA 1
ATOM 802 C C . LEU A 1 102 ? -3.007 -0.740 -17.118 1.00 98.06 102 LEU A C 1
ATOM 804 O O . LEU A 1 102 ? -3.340 -1.718 -17.784 1.00 98.06 102 LEU A O 1
ATOM 808 N N . LEU A 1 103 ? -3.500 -0.511 -15.898 1.00 98.19 103 LEU A N 1
ATOM 809 C CA . LEU A 1 103 ? -4.475 -1.399 -15.263 1.00 98.19 103 LEU A CA 1
ATOM 810 C C . LEU A 1 103 ? -5.788 -1.444 -16.057 1.00 98.19 103 LEU A C 1
ATOM 812 O O . LEU A 1 103 ? -6.318 -2.530 -16.297 1.00 98.19 103 LEU A O 1
ATOM 816 N N . GLY A 1 104 ? -6.272 -0.294 -16.533 1.00 98.06 104 GLY A N 1
ATOM 817 C CA . GLY A 1 104 ? -7.462 -0.226 -17.384 1.00 98.06 104 GLY A CA 1
ATOM 818 C C . GLY A 1 104 ? -7.299 -0.984 -18.707 1.00 98.06 104 GLY A C 1
ATOM 819 O O . GLY A 1 104 ? -8.206 -1.709 -19.117 1.00 98.06 104 GLY A O 1
ATOM 820 N N . ALA A 1 105 ? -6.132 -0.890 -19.353 1.00 96.75 105 ALA A N 1
ATOM 821 C CA . ALA A 1 105 ? -5.826 -1.644 -20.573 1.00 96.75 105 ALA A CA 1
ATOM 822 C C . ALA A 1 105 ? -5.796 -3.169 -20.346 1.00 96.75 105 ALA A C 1
ATOM 824 O O . ALA A 1 105 ? -6.102 -3.937 -21.258 1.00 96.75 105 ALA A O 1
ATOM 825 N N . GLU A 1 106 ? -5.482 -3.604 -19.124 1.00 94.94 106 GLU A N 1
ATOM 826 C CA . GLU A 1 106 ? -5.507 -5.006 -18.688 1.00 94.94 106 GLU A CA 1
ATOM 827 C C . GLU A 1 106 ? -6.892 -5.451 -18.173 1.00 94.94 106 GLU A C 1
ATOM 829 O O . GLU A 1 106 ? -7.044 -6.574 -17.690 1.00 94.94 106 GLU A O 1
ATOM 834 N N . GLY A 1 107 ? -7.914 -4.595 -18.297 1.00 96.44 107 GLY A N 1
ATOM 835 C CA . GLY A 1 107 ? -9.302 -4.900 -17.944 1.00 96.44 107 GLY A CA 1
ATOM 836 C C . GLY A 1 107 ? -9.628 -4.764 -16.456 1.00 96.44 107 GLY A C 1
ATOM 837 O O . GLY A 1 107 ? -10.653 -5.279 -16.015 1.00 96.44 107 GLY A O 1
ATOM 838 N N . VAL A 1 108 ? -8.776 -4.096 -15.675 1.00 97.56 108 VAL A N 1
ATOM 839 C CA . VAL A 1 108 ? -9.050 -3.796 -14.265 1.00 97.56 108 VAL A CA 1
ATOM 840 C C . VAL A 1 108 ? -10.041 -2.639 -14.175 1.00 97.56 108 VAL A C 1
ATOM 842 O O . VAL A 1 108 ? -9.882 -1.613 -14.836 1.00 97.56 108 VAL A O 1
ATOM 845 N N . GLU A 1 109 ? -11.067 -2.801 -13.342 1.00 97.69 109 GLU A N 1
ATOM 846 C CA . GLU A 1 109 ? -12.088 -1.778 -13.125 1.00 97.69 109 GLU A CA 1
ATOM 847 C C . GLU A 1 109 ? -11.502 -0.506 -12.499 1.00 97.69 109 GLU A C 1
ATOM 849 O O . GLU A 1 109 ? -10.548 -0.555 -11.717 1.00 97.69 109 GLU A O 1
ATOM 854 N N . ALA A 1 110 ? -12.110 0.641 -12.815 1.00 97.38 110 ALA A N 1
ATOM 855 C CA . ALA A 1 110 ? -11.666 1.951 -12.342 1.00 97.38 110 ALA A CA 1
ATOM 856 C C . ALA A 1 110 ? -11.547 2.019 -10.812 1.00 97.38 110 ALA A C 1
ATOM 858 O O . ALA A 1 110 ? -10.596 2.615 -10.304 1.00 97.38 110 ALA A O 1
ATOM 859 N N . ASP A 1 111 ? -12.458 1.357 -10.094 1.00 95.94 111 ASP A N 1
ATOM 860 C CA . ASP A 1 111 ? -12.455 1.310 -8.635 1.00 95.94 111 ASP A CA 1
ATOM 861 C C . ASP A 1 111 ? -11.181 0.643 -8.103 1.00 95.94 111 ASP A C 1
ATOM 863 O O . ASP A 1 111 ? -10.584 1.149 -7.162 1.00 95.94 111 ASP A O 1
ATOM 867 N N . PHE A 1 112 ? -10.685 -0.422 -8.729 1.00 97.75 112 PHE A N 1
ATOM 868 C CA . PHE A 1 112 ? -9.417 -1.044 -8.335 1.00 97.75 112 PHE A CA 1
ATOM 869 C C . PHE A 1 112 ? -8.200 -0.279 -8.873 1.00 97.75 112 PHE A C 1
ATOM 871 O O . PHE A 1 112 ? -7.162 -0.219 -8.214 1.00 97.75 112 PHE A O 1
ATOM 878 N N . ALA A 1 113 ? -8.299 0.317 -10.063 1.00 97.94 113 ALA A N 1
ATOM 879 C CA . ALA A 1 113 ? -7.199 1.069 -10.662 1.00 97.94 113 ALA A CA 1
ATOM 880 C C . ALA A 1 113 ? -6.902 2.386 -9.922 1.00 97.94 113 ALA A C 1
ATOM 882 O O . ALA A 1 113 ? -5.760 2.840 -9.931 1.00 97.94 113 ALA A O 1
ATOM 883 N N . ARG A 1 114 ? -7.890 2.982 -9.235 1.00 97.00 114 ARG A N 1
ATOM 884 C CA . ARG A 1 114 ? -7.755 4.285 -8.552 1.00 97.00 114 ARG A CA 1
ATOM 885 C C . ARG A 1 114 ? -6.583 4.358 -7.571 1.00 97.00 114 ARG A C 1
ATOM 887 O O . ARG A 1 114 ? -6.005 5.430 -7.411 1.00 97.00 114 ARG A O 1
ATOM 894 N N . PHE A 1 115 ? -6.207 3.232 -6.955 1.00 98.06 115 PHE A N 1
ATOM 895 C CA . PHE A 1 115 ? -5.132 3.175 -5.963 1.00 98.06 115 PHE A CA 1
ATOM 896 C C . PHE A 1 115 ? -3.777 3.623 -6.527 1.00 98.06 115 PHE A C 1
ATOM 898 O O . PHE A 1 115 ? -2.925 4.090 -5.770 1.00 98.06 115 PHE A O 1
ATOM 905 N N . THR A 1 116 ? -3.571 3.562 -7.849 1.00 97.81 116 THR A N 1
ATOM 906 C CA . THR A 1 116 ? -2.351 4.109 -8.465 1.00 97.81 116 THR A CA 1
ATOM 907 C C . THR A 1 116 ? -2.261 5.626 -8.350 1.00 97.81 116 THR A C 1
ATOM 909 O O . THR A 1 116 ? -1.165 6.173 -8.370 1.00 97.81 116 THR A O 1
ATOM 912 N N . CYS A 1 117 ? -3.390 6.307 -8.167 1.00 95.44 117 CYS A N 1
ATOM 913 C CA . CYS A 1 117 ? -3.465 7.749 -7.977 1.00 95.44 117 CYS A CA 1
ATOM 914 C C . CYS A 1 117 ? -3.636 8.112 -6.495 1.00 95.44 117 CYS A C 1
ATOM 916 O O . CYS A 1 117 ? -2.923 8.973 -5.983 1.00 95.44 117 CYS A O 1
ATOM 918 N N . THR A 1 118 ? -4.542 7.434 -5.783 1.00 94.75 118 THR A N 1
ATOM 919 C CA . THR A 1 118 ? -4.956 7.850 -4.433 1.00 94.75 118 THR A CA 1
ATOM 920 C C . THR A 1 118 ? -3.921 7.564 -3.344 1.00 94.75 118 THR A C 1
ATOM 922 O O . THR A 1 118 ? -3.892 8.273 -2.338 1.00 94.75 118 THR A O 1
ATOM 925 N N . HIS A 1 119 ? -2.995 6.616 -3.553 1.00 92.12 119 HIS A N 1
ATOM 926 C CA . HIS A 1 119 ? -1.966 6.272 -2.556 1.00 92.12 119 HIS A CA 1
ATOM 927 C C . HIS A 1 119 ? -1.021 7.442 -2.195 1.00 92.12 119 HIS A C 1
ATOM 929 O O . HIS A 1 119 ? -0.344 7.426 -1.159 1.00 92.12 119 HIS A O 1
ATOM 935 N N . ALA A 1 120 ? -0.940 8.459 -3.060 1.00 87.75 120 ALA A N 1
ATOM 936 C CA . ALA A 1 120 ? -0.122 9.653 -2.865 1.00 87.75 120 ALA A CA 1
ATOM 937 C C . ALA A 1 120 ? -0.935 10.890 -2.442 1.00 87.75 120 ALA A C 1
ATOM 939 O O . ALA A 1 120 ? -0.337 11.865 -1.987 1.00 87.75 120 ALA A O 1
ATOM 940 N N . THR A 1 121 ? -2.267 10.854 -2.560 1.00 88.38 121 THR A N 1
ATOM 941 C CA . THR A 1 121 ? -3.170 11.994 -2.315 1.00 88.38 121 THR A CA 1
ATOM 942 C C . THR A 1 121 ? -4.092 11.788 -1.112 1.00 88.38 121 THR A C 1
ATOM 944 O O . THR A 1 121 ? -5.118 12.448 -0.984 1.00 88.38 121 THR A O 1
ATOM 947 N N . TRP A 1 122 ? -3.693 10.938 -0.163 1.00 85.69 122 TRP A N 1
ATOM 948 C CA . TRP A 1 122 ? -4.460 10.603 1.046 1.00 85.69 122 TRP A CA 1
ATOM 949 C C . TRP A 1 122 ? -4.871 11.791 1.935 1.00 85.69 122 TRP A C 1
ATOM 951 O O . TRP A 1 122 ? -5.707 11.639 2.820 1.00 85.69 122 TRP A O 1
ATOM 961 N N . SER A 1 123 ? -4.284 12.973 1.734 1.00 84.19 123 SER A N 1
ATOM 962 C CA . SER A 1 123 ? -4.668 14.207 2.425 1.00 84.19 123 SER A CA 1
ATOM 963 C C . SER A 1 123 ? -5.948 14.849 1.877 1.00 84.19 123 SER A C 1
ATOM 965 O O . SER A 1 123 ? -6.441 15.813 2.464 1.00 84.19 123 SER A O 1
ATOM 967 N N . GLU A 1 124 ? -6.466 14.375 0.743 1.00 79.69 124 GLU A N 1
ATOM 968 C CA . GLU A 1 124 ? -7.769 14.792 0.228 1.00 79.69 124 GLU A CA 1
ATOM 969 C C . GLU A 1 124 ? -8.893 14.316 1.161 1.00 79.69 124 G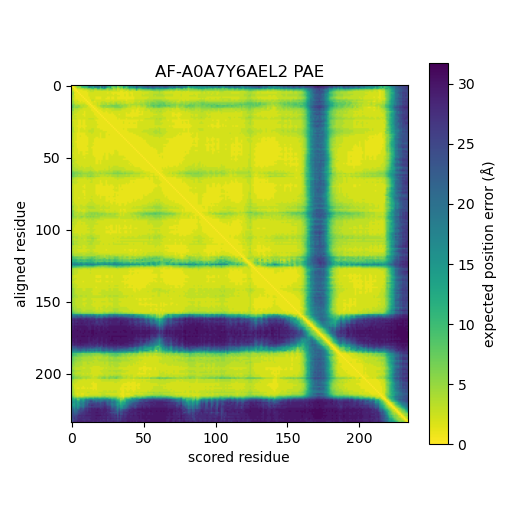LU A C 1
ATOM 971 O O . GLU A 1 124 ? -8.898 13.193 1.664 1.00 79.69 124 GLU A O 1
ATOM 976 N N . SER A 1 125 ? -9.852 15.200 1.436 1.00 74.38 125 SER A N 1
ATOM 977 C CA . SER A 1 125 ? -10.942 14.914 2.369 1.00 74.38 125 SER A CA 1
ATOM 978 C C . SER A 1 125 ? -11.890 13.839 1.834 1.00 74.38 125 SER A C 1
ATOM 980 O O . SER A 1 125 ? -12.384 13.971 0.715 1.00 74.38 125 SER A O 1
ATOM 982 N N . GLY A 1 126 ? -12.254 12.874 2.680 1.00 82.19 126 GLY A N 1
ATOM 983 C CA . GLY A 1 126 ? -13.347 11.938 2.401 1.00 82.19 126 GLY A CA 1
ATOM 984 C C . GLY A 1 126 ? -12.969 10.720 1.558 1.00 82.19 126 GLY A C 1
ATOM 985 O O . GLY A 1 126 ? -13.854 10.121 0.952 1.00 82.19 126 GLY A O 1
ATOM 986 N N . LEU A 1 127 ? -11.686 10.353 1.507 1.00 91.12 127 LEU A N 1
ATOM 987 C CA . LEU A 1 127 ? -11.283 9.087 0.902 1.00 91.12 127 LEU A CA 1
ATOM 988 C C . LEU A 1 127 ? -11.843 7.889 1.690 1.00 91.12 127 LEU A C 1
ATOM 990 O O . LEU A 1 127 ? -11.909 7.952 2.919 1.00 91.12 127 LEU A O 1
ATOM 994 N N . PRO A 1 128 ? -12.228 6.798 1.004 1.00 94.56 128 PRO A N 1
ATOM 995 C CA . PRO A 1 128 ? -12.614 5.551 1.655 1.00 94.56 128 PRO A CA 1
ATOM 996 C C . PRO A 1 128 ? -11.496 4.988 2.540 1.00 94.56 128 PRO A C 1
ATOM 998 O O . PRO A 1 128 ? -10.310 5.264 2.326 1.00 94.56 128 PRO A O 1
ATOM 1001 N N . LEU A 1 129 ? -11.869 4.149 3.512 1.00 96.38 129 LEU A N 1
ATOM 1002 C CA . LEU A 1 129 ? -10.906 3.512 4.411 1.00 96.38 129 LEU A CA 1
ATOM 1003 C C . LEU A 1 129 ? -9.864 2.708 3.619 1.00 96.38 129 LEU A C 1
ATOM 1005 O O . LEU A 1 129 ? -8.688 2.715 3.969 1.00 96.38 129 LEU A O 1
ATOM 1009 N N . GLU A 1 130 ? -10.257 2.077 2.516 1.00 98.19 130 GLU A N 1
ATOM 1010 C CA . GLU A 1 130 ? -9.377 1.283 1.665 1.00 98.19 130 GLU A CA 1
ATOM 1011 C C . GLU A 1 130 ? -8.191 2.093 1.130 1.00 98.19 130 GLU A C 1
ATOM 1013 O O . GLU A 1 130 ? -7.045 1.648 1.204 1.00 98.19 130 GLU A O 1
ATOM 1018 N N . ASP A 1 131 ? -8.450 3.302 0.633 1.00 98.00 131 ASP A N 1
ATOM 1019 C CA . ASP A 1 131 ? -7.440 4.201 0.071 1.00 98.00 131 ASP A CA 1
ATOM 1020 C C . ASP A 1 131 ? -6.452 4.669 1.149 1.00 98.00 131 ASP A C 1
ATOM 1022 O O . ASP A 1 131 ? -5.236 4.727 0.919 1.00 98.00 131 ASP A O 1
ATOM 1026 N N . LEU A 1 132 ? -6.956 4.930 2.360 1.00 98.00 132 LEU A N 1
ATOM 1027 C CA . LEU A 1 132 ? -6.128 5.264 3.517 1.00 98.00 132 LEU A CA 1
ATOM 1028 C C . LEU A 1 132 ? -5.257 4.077 3.946 1.00 98.00 132 LEU A C 1
ATOM 1030 O O . LEU A 1 132 ? -4.072 4.265 4.220 1.00 98.00 132 LEU A O 1
ATOM 1034 N N . LEU A 1 133 ? -5.799 2.854 3.958 1.00 98.56 133 LEU A N 1
ATOM 1035 C CA . LEU A 1 133 ? -5.057 1.642 4.321 1.00 98.56 133 LEU A CA 1
ATOM 1036 C C . LEU A 1 133 ? -3.955 1.306 3.304 1.00 98.56 133 LEU A C 1
ATOM 1038 O O . LEU A 1 133 ? -2.850 0.938 3.709 1.00 98.56 133 LEU A O 1
ATOM 1042 N N . VAL A 1 134 ? -4.211 1.478 2.001 1.00 98.75 134 VAL A N 1
ATOM 1043 C CA . VAL A 1 134 ? -3.187 1.322 0.950 1.00 98.75 134 VAL A CA 1
ATOM 1044 C C . VAL A 1 134 ? -2.077 2.357 1.123 1.00 98.75 134 VAL A C 1
ATOM 1046 O O . VAL A 1 134 ? -0.895 2.006 1.146 1.00 98.75 134 VAL A O 1
ATOM 1049 N N . SER A 1 135 ? -2.450 3.625 1.311 1.00 98.25 135 SER A N 1
ATOM 1050 C CA . SER A 1 135 ? -1.495 4.714 1.545 1.00 98.25 135 SER A CA 1
ATOM 1051 C C . SER A 1 135 ? -0.642 4.453 2.784 1.00 98.25 135 SER A C 1
ATOM 1053 O O . SER A 1 135 ? 0.574 4.630 2.759 1.00 98.25 135 SER A O 1
ATOM 1055 N N . LEU A 1 136 ? -1.270 3.998 3.869 1.00 98.31 136 LEU A N 1
ATOM 1056 C CA . LEU A 1 136 ? -0.614 3.702 5.135 1.00 98.31 136 LEU A CA 1
ATOM 1057 C C . LEU A 1 136 ? 0.395 2.566 4.984 1.00 98.31 136 LEU A C 1
ATOM 1059 O O . LEU A 1 136 ? 1.527 2.699 5.449 1.00 98.31 136 LEU A O 1
ATOM 1063 N N . ALA A 1 137 ? 0.019 1.482 4.300 1.00 98.62 137 ALA A N 1
ATOM 1064 C CA . ALA A 1 137 ? 0.928 0.376 4.026 1.00 98.62 137 ALA A CA 1
ATOM 1065 C C . ALA A 1 137 ? 2.174 0.845 3.250 1.00 98.62 137 ALA A C 1
ATOM 1067 O O . ALA A 1 137 ? 3.293 0.479 3.622 1.00 98.62 137 ALA A O 1
ATOM 1068 N N . ASP A 1 138 ? 2.010 1.722 2.249 1.00 98.25 138 ASP A N 1
ATOM 1069 C CA . ASP A 1 138 ? 3.126 2.320 1.495 1.00 98.25 138 ASP A CA 1
ATOM 1070 C C . ASP A 1 138 ? 4.027 3.249 2.350 1.00 98.25 138 ASP A C 1
ATOM 1072 O O . ASP A 1 138 ? 5.210 3.450 2.061 1.00 98.25 138 ASP A O 1
ATOM 1076 N N . LYS A 1 139 ? 3.537 3.815 3.455 1.00 97.88 139 LYS A N 1
ATOM 1077 C CA . LYS A 1 139 ? 4.411 4.585 4.364 1.00 97.88 139 LYS A CA 1
ATOM 1078 C C . LYS A 1 139 ? 5.104 3.680 5.373 1.00 97.88 139 LYS A C 1
ATOM 1080 O O . LYS A 1 139 ? 6.324 3.749 5.544 1.00 97.88 139 LYS A O 1
ATOM 1085 N N . VAL A 1 140 ? 4.349 2.782 5.986 1.00 98.00 140 VAL A N 1
ATOM 1086 C CA . VAL A 1 140 ? 4.801 1.985 7.126 1.00 98.00 140 VAL A CA 1
ATOM 1087 C C . VAL A 1 140 ? 5.752 0.857 6.713 1.00 98.00 140 VAL A C 1
ATOM 1089 O O . VAL A 1 140 ? 6.574 0.442 7.532 1.00 98.00 140 VAL A O 1
ATOM 1092 N N . TRP A 1 141 ? 5.743 0.390 5.454 1.00 98.12 141 TRP A N 1
ATOM 1093 C CA . TRP A 1 141 ? 6.678 -0.667 5.023 1.00 98.12 141 TRP A CA 1
ATOM 1094 C C . TRP A 1 141 ? 8.157 -0.292 5.179 1.00 98.12 141 TRP A C 1
ATOM 1096 O O . TRP A 1 141 ? 8.996 -1.160 5.406 1.00 98.12 141 TRP A O 1
ATOM 1106 N N . LYS A 1 142 ? 8.470 1.003 5.090 1.00 97.00 142 LYS A N 1
ATOM 1107 C CA . LYS A 1 142 ? 9.808 1.567 5.319 1.00 97.00 142 LYS A CA 1
ATOM 1108 C C . LYS A 1 142 ? 9.938 2.251 6.682 1.00 97.00 142 LYS A C 1
ATOM 1110 O O . LYS A 1 142 ? 10.847 3.049 6.883 1.00 97.00 142 LYS A O 1
ATOM 1115 N N . GLY A 1 143 ? 9.001 1.986 7.593 1.00 97.50 143 GLY A N 1
ATOM 1116 C CA . GLY A 1 143 ? 8.970 2.553 8.940 1.00 97.50 143 GLY A CA 1
ATOM 1117 C C . GLY A 1 143 ? 8.544 4.021 9.012 1.00 97.50 143 GLY A C 1
ATOM 1118 O O . GLY A 1 143 ? 8.697 4.638 10.063 1.00 97.50 143 GLY A O 1
ATOM 1119 N N . ALA A 1 144 ? 8.017 4.611 7.931 1.00 97.31 144 ALA A N 1
ATOM 1120 C CA . ALA A 1 144 ? 7.558 5.996 7.978 1.00 97.31 144 ALA A CA 1
ATOM 1121 C C . ALA A 1 144 ? 6.213 6.095 8.714 1.00 97.31 144 ALA A C 1
ATOM 1123 O O . ALA A 1 144 ? 5.240 5.444 8.333 1.00 97.31 144 ALA A O 1
ATOM 1124 N N . ARG A 1 145 ? 6.175 6.946 9.744 1.00 97.00 145 ARG A N 1
ATOM 1125 C CA . ARG A 1 145 ? 4.987 7.279 10.541 1.00 97.00 145 ARG A CA 1
ATOM 1126 C C . ARG A 1 145 ? 4.457 8.641 10.118 1.00 97.00 145 ARG A C 1
ATOM 1128 O O . ARG A 1 145 ? 5.219 9.607 10.068 1.00 97.00 145 ARG A O 1
ATOM 1135 N N . ILE A 1 146 ? 3.175 8.710 9.775 1.00 96.50 146 ILE A N 1
ATOM 1136 C CA . ILE A 1 146 ? 2.542 9.912 9.223 1.00 96.50 146 ILE A CA 1
ATOM 1137 C C . ILE A 1 146 ? 1.290 10.201 10.040 1.00 96.50 146 ILE A C 1
ATOM 1139 O O . ILE A 1 146 ? 0.210 9.720 9.715 1.00 96.50 146 ILE A O 1
ATOM 1143 N N . THR A 1 147 ? 1.434 11.017 11.086 1.00 95.12 147 THR A N 1
ATOM 1144 C CA . THR A 1 147 ? 0.371 11.288 12.070 1.00 95.12 147 THR A CA 1
ATOM 1145 C C . THR A 1 147 ? -0.960 11.664 11.424 1.00 95.12 147 THR A C 1
ATOM 1147 O O . THR A 1 147 ? -1.980 11.094 11.774 1.00 95.12 147 THR A O 1
ATOM 1150 N N . GLN A 1 148 ? -0.959 12.540 10.414 1.00 95.06 148 GLN A N 1
ATOM 1151 C CA . GLN A 1 148 ? -2.200 12.942 9.742 1.00 95.06 148 GLN A CA 1
ATOM 1152 C C . GLN A 1 148 ? -2.918 11.768 9.054 1.00 95.06 148 GLN A C 1
ATOM 1154 O O . GLN A 1 148 ? -4.140 11.692 9.097 1.00 95.06 148 GLN A O 1
ATOM 1159 N N . LEU A 1 149 ? -2.178 10.858 8.414 1.00 96.38 149 LEU A N 1
ATOM 1160 C CA . LEU A 1 149 ? -2.752 9.669 7.781 1.00 96.38 149 LEU A CA 1
ATOM 1161 C C . LEU A 1 149 ? -3.256 8.677 8.836 1.00 96.38 149 LEU A C 1
ATOM 1163 O O . LEU A 1 149 ? -4.317 8.080 8.678 1.00 96.38 149 LEU A O 1
ATOM 1167 N N . GLU A 1 150 ? -2.504 8.529 9.923 1.00 96.38 150 GLU A N 1
ATOM 1168 C CA . GLU A 1 150 ? -2.866 7.661 11.040 1.00 96.38 150 GLU A CA 1
ATOM 1169 C C . GLU A 1 150 ? -4.157 8.135 11.722 1.00 96.38 150 GLU A C 1
ATOM 1171 O O . GLU A 1 150 ? -5.060 7.329 11.945 1.00 96.38 150 GLU A O 1
ATOM 1176 N N . ASP A 1 151 ? -4.295 9.442 11.952 1.00 94.44 151 ASP A N 1
ATOM 1177 C CA . ASP A 1 151 ? -5.493 10.062 12.525 1.00 94.44 151 ASP A CA 1
ATOM 1178 C C . ASP A 1 151 ? -6.736 9.837 11.650 1.00 94.44 151 ASP A C 1
ATOM 1180 O O . ASP A 1 151 ? -7.819 9.568 12.174 1.00 94.44 151 ASP A O 1
ATOM 1184 N N . LEU A 1 152 ? -6.595 9.900 10.318 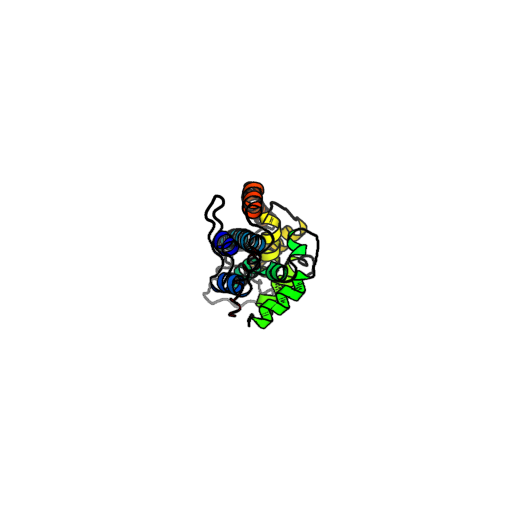1.00 94.81 152 LEU A N 1
ATOM 1185 C CA . LEU A 1 152 ? -7.695 9.615 9.388 1.00 94.81 152 LEU A CA 1
ATOM 1186 C C . LEU A 1 152 ? -8.173 8.162 9.524 1.00 94.81 152 LEU A C 1
ATOM 1188 O O . LEU A 1 152 ? -9.375 7.918 9.626 1.00 94.81 152 LEU A O 1
ATOM 1192 N N . VAL A 1 153 ? -7.249 7.198 9.593 1.00 95.50 153 VAL A N 1
ATOM 1193 C CA . VAL A 1 153 ? -7.601 5.781 9.789 1.00 95.50 153 VAL A CA 1
ATOM 1194 C C . VAL A 1 153 ? -8.255 5.564 11.155 1.00 95.50 153 VAL A C 1
ATOM 1196 O O . VAL A 1 153 ? -9.299 4.918 11.240 1.00 95.50 153 VAL A O 1
ATOM 1199 N N . VAL A 1 154 ? -7.702 6.149 12.221 1.00 94.62 154 VAL A N 1
ATOM 1200 C CA . VAL A 1 154 ? -8.278 6.083 13.574 1.00 94.62 154 VAL A CA 1
ATOM 1201 C C . VAL A 1 154 ? -9.703 6.643 13.600 1.00 94.62 154 VAL A C 1
ATOM 1203 O O . VAL A 1 154 ? -10.583 6.035 14.212 1.00 94.62 154 VAL A O 1
ATOM 1206 N N . ALA A 1 155 ? -9.960 7.757 12.909 1.00 92.38 155 ALA A N 1
ATOM 1207 C CA . ALA A 1 155 ? -11.292 8.347 12.819 1.00 92.38 155 ALA A CA 1
ATOM 1208 C C . ALA A 1 155 ? -12.302 7.405 12.137 1.00 92.38 155 ALA A C 1
ATOM 1210 O O . ALA A 1 155 ? -13.406 7.225 12.657 1.00 92.38 155 ALA A O 1
ATOM 1211 N N . HIS A 1 156 ? -11.919 6.754 11.032 1.00 92.62 156 HIS A N 1
ATOM 1212 C CA . HIS A 1 156 ? -12.758 5.746 10.369 1.00 92.62 156 HIS A CA 1
ATOM 1213 C C . HIS A 1 156 ? -13.074 4.559 11.292 1.00 92.62 156 HIS A C 1
ATOM 1215 O O . HIS A 1 156 ? -14.233 4.166 11.429 1.00 92.62 156 HIS A O 1
ATOM 1221 N N . LEU A 1 157 ? -12.063 4.011 11.969 1.00 92.75 157 LEU A N 1
ATOM 1222 C CA . LEU A 1 157 ? -12.229 2.844 12.841 1.00 92.75 157 LEU A CA 1
ATOM 1223 C C . LEU A 1 157 ? -13.052 3.149 14.099 1.00 92.75 157 LEU A C 1
ATOM 1225 O O . LEU A 1 157 ? -13.819 2.304 14.559 1.00 92.75 157 LEU A O 1
ATOM 1229 N N . ALA A 1 158 ? -12.927 4.354 14.657 1.00 90.44 158 ALA A N 1
ATOM 1230 C CA . ALA A 1 158 ? -13.747 4.782 15.787 1.00 90.44 158 ALA A CA 1
ATOM 1231 C C . ALA A 1 158 ? -15.223 4.967 15.397 1.00 90.44 158 ALA A C 1
ATOM 1233 O O . ALA A 1 158 ? -16.112 4.650 16.191 1.00 90.44 158 ALA A O 1
ATOM 1234 N N . ALA A 1 159 ? -15.490 5.429 14.169 1.00 86.94 159 ALA A N 1
ATOM 1235 C CA . ALA A 1 159 ? -16.844 5.601 13.649 1.00 86.94 159 ALA A CA 1
ATOM 1236 C C . ALA A 1 159 ? -17.555 4.267 13.351 1.00 86.94 159 ALA A C 1
ATOM 1238 O O . ALA A 1 159 ? -18.768 4.187 13.525 1.00 86.94 159 ALA A O 1
ATOM 1239 N N . ALA A 1 160 ? -16.822 3.212 12.978 1.00 79.38 160 ALA A N 1
ATOM 1240 C CA . ALA A 1 160 ? -17.379 1.895 12.641 1.00 79.38 160 ALA A CA 1
ATOM 1241 C C . ALA A 1 160 ? -18.199 1.232 13.771 1.00 79.38 160 ALA A C 1
ATOM 1243 O O . ALA A 1 160 ? -19.113 0.461 13.507 1.00 79.38 160 ALA A O 1
ATOM 1244 N N . GLY A 1 161 ? -17.922 1.560 15.040 1.00 60.75 161 GLY A N 1
ATOM 1245 C CA . GLY A 1 161 ? -18.713 1.084 16.185 1.00 60.75 161 GLY A CA 1
ATOM 1246 C C . GLY A 1 161 ? -19.929 1.956 16.528 1.00 60.75 161 GLY A C 1
ATOM 1247 O O . GLY A 1 161 ? -20.688 1.630 17.434 1.00 60.75 161 GLY A O 1
ATOM 1248 N N . ALA A 1 162 ? -20.128 3.089 15.854 1.00 59.12 162 ALA A N 1
ATOM 1249 C CA . ALA A 1 162 ? -21.263 3.977 16.081 1.00 59.12 162 ALA A CA 1
ATOM 1250 C C . ALA A 1 162 ? -22.397 3.668 15.093 1.00 59.12 162 ALA A C 1
ATOM 1252 O O . ALA A 1 162 ? -22.727 4.492 14.243 1.00 59.12 162 ALA A O 1
ATOM 1253 N N . THR A 1 163 ? -23.042 2.501 15.186 1.00 52.75 163 THR A N 1
ATOM 1254 C CA . THR A 1 163 ? -24.318 2.333 14.470 1.00 52.75 163 THR A CA 1
ATOM 1255 C C . THR A 1 163 ? -25.348 3.310 15.038 1.00 52.75 163 THR A C 1
ATOM 1257 O O . THR A 1 163 ? -25.521 3.395 16.257 1.00 52.75 163 THR A O 1
ATOM 1260 N N . ALA A 1 164 ? -26.005 4.047 14.140 1.00 45.38 164 ALA A N 1
ATOM 1261 C CA . ALA A 1 164 ? -26.953 5.118 14.416 1.00 45.38 164 ALA A CA 1
ATOM 1262 C C . ALA A 1 164 ? -27.959 4.757 15.522 1.00 45.38 164 ALA A C 1
ATOM 1264 O O . ALA A 1 164 ? -28.798 3.872 15.365 1.00 45.38 164 ALA A O 1
ATOM 1265 N N . VAL A 1 165 ? -27.914 5.497 16.632 1.00 46.22 165 VAL A N 1
ATOM 1266 C CA . VAL A 1 165 ? -29.084 5.616 17.501 1.00 46.22 165 VAL A CA 1
ATOM 1267 C C . VAL A 1 165 ? -30.110 6.405 16.697 1.00 46.22 165 VAL A C 1
ATOM 1269 O O . VAL A 1 165 ? -29.911 7.596 16.449 1.00 46.22 165 VAL A O 1
ATOM 1272 N N . ASP A 1 166 ? -31.183 5.740 16.270 1.00 42.91 166 ASP A N 1
ATOM 1273 C CA . ASP A 1 166 ? -32.393 6.396 15.781 1.00 42.91 166 ASP A CA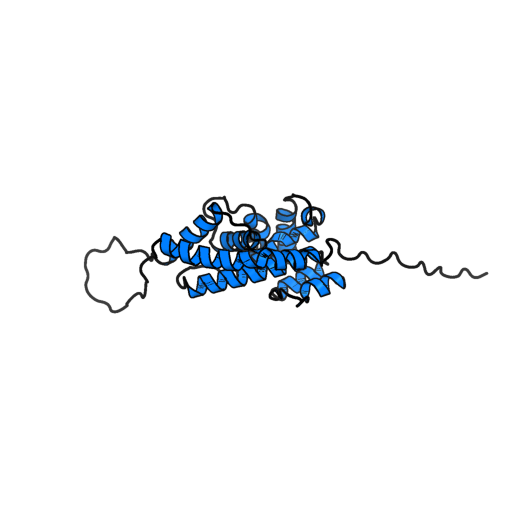 1
ATOM 1274 C C . ASP A 1 166 ? -32.838 7.414 16.839 1.00 42.91 166 ASP A C 1
ATOM 1276 O O . ASP A 1 166 ? -33.472 7.086 17.841 1.00 42.91 166 ASP A O 1
ATOM 1280 N N . THR A 1 167 ? -32.494 8.684 16.640 1.00 45.09 167 THR A N 1
ATOM 1281 C CA . THR A 1 167 ? -32.945 9.785 17.506 1.00 45.09 167 THR A CA 1
ATOM 1282 C C . THR A 1 167 ? -34.372 10.217 17.174 1.00 45.09 167 THR A C 1
ATOM 1284 O O . THR A 1 167 ? -34.847 11.237 17.668 1.00 45.09 167 THR A O 1
ATOM 1287 N N . ASN A 1 168 ? -35.094 9.426 16.375 1.00 46.03 168 ASN A N 1
ATOM 1288 C CA . ASN A 1 168 ? -36.476 9.695 16.033 1.00 46.03 168 ASN A CA 1
ATOM 1289 C C . ASN A 1 168 ? -37.329 8.420 16.023 1.00 46.03 168 ASN A C 1
ATOM 1291 O O . ASN A 1 168 ? -37.766 7.961 14.976 1.00 46.03 168 ASN A O 1
ATOM 1295 N N . SER A 1 169 ? -37.633 7.878 17.202 1.00 44.12 169 SER A N 1
ATOM 1296 C CA . SER A 1 169 ? -38.923 7.216 17.375 1.00 44.12 169 SER A CA 1
ATOM 1297 C C . SER A 1 169 ? -39.414 7.368 18.804 1.00 44.12 169 SER A C 1
ATOM 1299 O O . SER A 1 169 ? -38.842 6.841 19.758 1.00 44.12 169 SER A O 1
ATOM 1301 N N . GLY A 1 170 ? -40.519 8.100 18.937 1.00 42.97 170 GLY A N 1
ATOM 1302 C CA . GLY A 1 170 ? -41.388 7.982 20.092 1.00 42.97 170 GLY A CA 1
ATOM 1303 C C . GLY A 1 170 ? -41.773 6.517 20.312 1.00 42.97 170 GLY A C 1
ATOM 1304 O O . GLY A 1 170 ? -41.880 5.732 19.369 1.00 42.97 170 GLY A O 1
ATOM 1305 N N . ALA A 1 171 ? -41.925 6.189 21.589 1.00 45.81 171 ALA A N 1
ATOM 1306 C CA . ALA A 1 171 ? -42.352 4.920 22.154 1.00 45.81 171 ALA A CA 1
ATOM 1307 C C . ALA A 1 171 ? -43.201 4.023 21.236 1.00 45.81 171 ALA A C 1
ATOM 1309 O O . ALA A 1 171 ? -44.314 4.404 20.886 1.00 45.81 171 ALA A O 1
ATOM 1310 N N . VAL A 1 172 ? -42.743 2.785 21.011 1.00 39.56 172 VAL A N 1
ATOM 1311 C CA . VAL A 1 172 ? -43.598 1.588 21.088 1.00 39.56 172 VAL A CA 1
ATOM 1312 C C . VAL A 1 172 ? -42.754 0.413 21.598 1.00 39.56 172 VAL A C 1
ATOM 1314 O O . VAL A 1 172 ? -41.733 0.063 21.011 1.00 39.56 172 VAL A O 1
ATOM 1317 N N . GLU A 1 173 ? -43.166 -0.177 22.7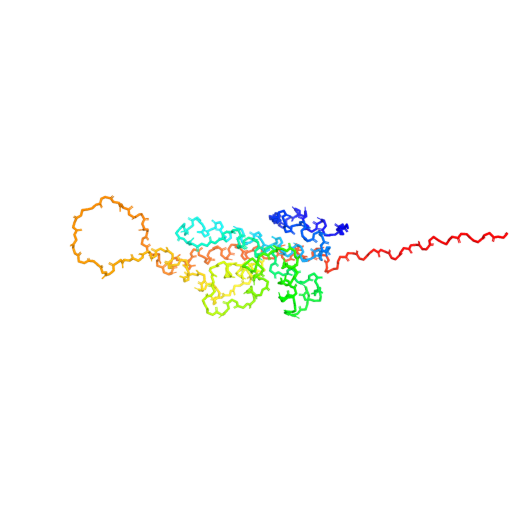18 1.00 39.72 173 GLU A N 1
ATOM 1318 C CA . GLU A 1 173 ? -42.588 -1.404 23.267 1.00 39.72 173 GLU A CA 1
ATOM 1319 C C . GLU A 1 173 ? -42.921 -2.616 22.384 1.00 39.72 173 GLU A C 1
ATOM 1321 O O . GLU A 1 173 ? -44.082 -2.847 22.046 1.00 39.72 173 GLU A O 1
ATOM 1326 N N . GLY A 1 174 ? -41.907 -3.442 22.107 1.00 40.88 174 GLY A N 1
ATOM 1327 C CA . GLY A 1 174 ? -42.083 -4.851 21.755 1.00 40.88 174 GLY A CA 1
ATOM 1328 C C . GLY A 1 174 ? -41.591 -5.264 20.368 1.00 40.88 174 GLY A C 1
ATOM 1329 O O . GLY A 1 174 ? -42.359 -5.259 19.419 1.00 40.88 174 GLY A O 1
ATOM 1330 N N . ALA A 1 175 ? -40.349 -5.750 20.279 1.00 38.06 175 ALA A N 1
ATOM 1331 C CA . ALA A 1 175 ? -39.954 -6.860 19.402 1.00 38.06 175 ALA A CA 1
ATOM 1332 C C . ALA A 1 175 ? -38.514 -7.291 19.719 1.00 38.06 175 ALA A C 1
ATOM 1334 O O . ALA A 1 175 ? -37.614 -6.472 19.881 1.00 38.06 175 ALA A O 1
ATOM 1335 N N . HIS A 1 176 ? -38.308 -8.600 19.839 1.00 42.16 176 HIS A N 1
ATOM 1336 C CA . HIS A 1 176 ? -37.016 -9.222 20.093 1.00 42.16 176 HIS A CA 1
ATOM 1337 C C . HIS A 1 176 ? -36.118 -9.144 18.853 1.00 42.16 176 HIS A C 1
ATOM 1339 O O . HIS A 1 176 ? -36.379 -9.804 17.853 1.00 42.16 176 HIS A O 1
ATOM 1345 N N . GLY A 1 177 ? -35.019 -8.406 18.972 1.00 35.47 177 GLY A N 1
ATOM 1346 C CA . GLY A 1 177 ? -33.898 -8.429 18.041 1.00 35.47 177 GLY A CA 1
ATOM 1347 C C . GLY A 1 177 ? -32.771 -7.587 18.616 1.00 35.47 177 GLY A C 1
ATOM 1348 O O . GLY A 1 177 ? -32.722 -6.385 18.392 1.00 35.47 177 GLY A O 1
ATOM 1349 N N . ARG A 1 178 ? -31.899 -8.191 19.434 1.00 39.38 178 ARG A N 1
ATOM 1350 C CA . ARG A 1 178 ? -30.693 -7.505 19.909 1.00 39.38 178 ARG A CA 1
ATOM 1351 C C . ARG A 1 178 ? -29.788 -7.275 18.700 1.00 39.38 178 ARG A C 1
ATOM 1353 O O . ARG A 1 178 ? -29.141 -8.212 18.243 1.00 39.38 178 ARG A O 1
ATOM 1360 N N . ALA A 1 179 ? -29.752 -6.045 18.195 1.00 44.00 179 ALA A N 1
ATOM 1361 C CA . ALA A 1 179 ? -28.605 -5.573 17.441 1.00 44.00 179 ALA A CA 1
ATOM 1362 C C . ALA A 1 179 ? -27.392 -5.714 18.369 1.00 44.00 179 ALA A C 1
ATOM 1364 O O . ALA A 1 179 ? -27.322 -5.063 19.411 1.00 44.00 179 ALA A O 1
ATOM 1365 N N . ASN A 1 180 ? -26.467 -6.611 18.034 1.00 43.12 180 ASN A N 1
ATOM 1366 C CA . ASN A 1 180 ? -25.190 -6.769 18.732 1.00 43.12 180 ASN A CA 1
ATOM 1367 C C . ASN A 1 180 ? -24.229 -5.613 18.382 1.00 43.12 180 ASN A C 1
ATOM 1369 O O . ASN A 1 180 ? -23.044 -5.844 18.175 1.00 43.12 180 ASN A O 1
ATOM 1373 N N . GLY A 1 181 ? -24.730 -4.378 18.289 1.00 49.06 181 GLY A N 1
ATOM 1374 C CA . GLY A 1 181 ? -23.898 -3.206 18.049 1.00 49.06 181 GLY A CA 1
ATOM 1375 C C . GLY A 1 181 ? -23.060 -2.938 19.291 1.00 49.06 181 GLY A C 1
ATOM 1376 O O . GLY A 1 181 ? -23.593 -2.581 20.347 1.00 49.06 181 GLY A O 1
ATOM 1377 N N . ARG A 1 182 ? -21.751 -3.166 19.201 1.00 52.91 182 ARG A N 1
ATOM 1378 C CA . ARG A 1 182 ? -20.813 -2.737 20.236 1.00 52.91 182 ARG A CA 1
ATOM 1379 C C . ARG A 1 182 ? -20.826 -1.207 20.280 1.00 52.91 182 ARG A C 1
ATOM 1381 O O . ARG A 1 182 ? -20.837 -0.582 19.235 1.00 52.91 182 ARG A O 1
ATOM 1388 N N . ALA A 1 183 ? -20.821 -0.603 21.471 1.00 59.75 183 ALA A N 1
ATOM 1389 C CA . ALA A 1 183 ? -20.695 0.853 21.584 1.00 59.75 183 ALA A CA 1
ATOM 1390 C C . ALA A 1 183 ? -19.400 1.341 20.894 1.00 59.75 183 ALA A C 1
ATOM 1392 O O . ALA A 1 183 ? -18.390 0.625 20.970 1.00 59.75 183 ALA A O 1
ATOM 1393 N N . PRO A 1 184 ? -19.401 2.535 20.266 1.00 63.53 184 PRO A N 1
ATOM 1394 C CA . PRO A 1 184 ? -18.210 3.076 19.622 1.00 63.53 184 PRO A CA 1
ATOM 1395 C C . PRO A 1 184 ? -17.037 3.109 20.601 1.00 63.53 184 PRO A C 1
ATOM 1397 O O . PRO A 1 184 ? -17.193 3.465 21.772 1.00 63.53 184 PRO A O 1
ATOM 1400 N N . ARG A 1 185 ? -15.858 2.685 20.132 1.00 71.12 185 ARG A N 1
ATOM 1401 C CA . ARG A 1 185 ? -14.644 2.734 20.951 1.00 71.12 185 ARG A CA 1
ATOM 1402 C C . ARG A 1 185 ? -14.191 4.187 21.080 1.00 71.12 185 ARG A C 1
ATOM 1404 O O . ARG A 1 185 ? -14.202 4.939 20.111 1.00 71.12 185 ARG A O 1
ATOM 1411 N N . GLU A 1 186 ? -13.734 4.551 22.272 1.00 83.31 186 GLU A N 1
ATOM 1412 C CA . GLU A 1 186 ? -13.089 5.840 22.516 1.00 83.31 186 GLU A CA 1
ATOM 1413 C C . GLU A 1 186 ? -11.863 6.016 21.602 1.00 83.31 186 GLU A C 1
ATOM 1415 O O . GLU A 1 186 ? -11.031 5.109 21.503 1.00 83.31 186 GLU A O 1
ATOM 1420 N N . LEU A 1 187 ? -11.718 7.192 20.979 1.00 86.50 187 LEU A N 1
ATOM 1421 C CA . LEU A 1 187 ? -10.644 7.494 20.016 1.00 86.50 187 LEU A CA 1
ATOM 1422 C C . LEU A 1 187 ? -9.243 7.157 20.548 1.00 86.50 187 LEU A C 1
ATOM 1424 O O . LEU A 1 187 ? -8.419 6.619 19.815 1.00 86.50 187 LEU A O 1
ATOM 1428 N N . TRP A 1 188 ? -8.981 7.418 21.832 1.00 87.19 188 TRP A N 1
ATOM 1429 C CA . TRP A 1 188 ? -7.681 7.135 22.449 1.00 87.19 188 TRP A CA 1
ATOM 1430 C C . TRP A 1 188 ? -7.353 5.635 22.483 1.00 87.19 188 TRP A C 1
ATOM 1432 O O . TRP A 1 188 ? -6.192 5.260 22.345 1.00 87.19 188 TRP A O 1
ATOM 1442 N N . ALA A 1 189 ? -8.358 4.770 22.655 1.00 88.38 189 ALA A N 1
ATOM 1443 C CA . ALA A 1 189 ? -8.160 3.324 22.701 1.00 88.38 189 ALA A CA 1
ATOM 1444 C C . ALA A 1 189 ? -7.912 2.764 21.296 1.00 88.38 189 ALA A C 1
ATOM 1446 O O . ALA A 1 189 ? -7.135 1.823 21.135 1.00 88.38 189 ALA A O 1
ATOM 1447 N N . VAL A 1 190 ? -8.555 3.362 20.286 1.00 91.19 190 VAL A N 1
ATOM 1448 C CA . VAL A 1 190 ? -8.298 3.052 18.875 1.00 91.19 190 VAL A CA 1
ATOM 1449 C C . VAL A 1 190 ? -6.878 3.446 18.499 1.00 91.19 190 VAL A C 1
ATOM 1451 O O . VAL A 1 190 ? -6.132 2.617 17.985 1.00 91.19 190 VAL A O 1
ATOM 1454 N N . PHE A 1 191 ? -6.494 4.678 18.838 1.00 92.50 191 PHE A N 1
ATOM 1455 C CA . PHE A 1 191 ? -5.149 5.195 18.624 1.00 92.50 191 PHE A CA 1
ATOM 1456 C C . PHE A 1 191 ? -4.084 4.312 19.281 1.00 92.50 191 PHE A C 1
ATOM 1458 O O . PHE A 1 191 ? -3.152 3.906 18.603 1.00 92.50 191 PHE A O 1
ATOM 1465 N N . ALA A 1 192 ? -4.233 3.960 20.563 1.00 92.38 192 ALA A N 1
ATOM 1466 C CA . ALA A 1 192 ? -3.226 3.177 21.282 1.00 92.38 192 ALA A CA 1
ATOM 1467 C C . ALA A 1 192 ? -2.973 1.804 20.635 1.00 92.38 192 ALA A C 1
ATOM 1469 O O . ALA A 1 192 ? -1.833 1.457 20.352 1.00 92.38 192 ALA A O 1
ATOM 1470 N N . GLY A 1 193 ? -4.035 1.047 20.330 1.00 92.94 193 GLY A N 1
ATOM 1471 C CA . GLY A 1 193 ? -3.871 -0.261 19.687 1.00 92.94 193 GLY A CA 1
ATOM 1472 C C . GLY A 1 193 ? -3.328 -0.169 18.257 1.00 92.94 193 GLY A C 1
ATOM 1473 O O . GLY A 1 193 ? -2.684 -1.102 17.778 1.00 92.94 193 GLY A O 1
ATOM 1474 N N . PHE A 1 194 ? -3.608 0.935 17.565 1.00 94.50 194 PHE A N 1
ATOM 1475 C CA . PHE A 1 194 ? -3.084 1.189 16.230 1.00 94.50 194 PHE A CA 1
ATOM 1476 C C . PHE A 1 194 ? -1.610 1.603 16.266 1.00 94.50 194 PHE A C 1
ATOM 1478 O O . PHE A 1 194 ? -0.828 1.121 15.454 1.00 94.50 194 PHE A O 1
ATOM 1485 N N . ASP A 1 195 ? -1.210 2.427 17.235 1.00 95.56 195 ASP A N 1
ATOM 1486 C CA . ASP A 1 195 ? 0.184 2.815 17.446 1.00 95.56 195 ASP A CA 1
ATOM 1487 C C . ASP A 1 195 ? 1.069 1.599 17.746 1.00 95.56 195 ASP A C 1
ATOM 1489 O O . ASP A 1 195 ? 2.122 1.464 17.125 1.00 95.56 195 ASP A O 1
ATOM 1493 N N . ASP A 1 196 ? 0.600 0.670 18.588 1.00 96.94 196 ASP A N 1
ATOM 1494 C CA . ASP A 1 196 ? 1.290 -0.600 18.856 1.00 96.94 196 ASP A CA 1
ATOM 1495 C C . ASP A 1 196 ? 1.508 -1.402 17.557 1.00 96.94 196 ASP A C 1
ATOM 1497 O O . ASP A 1 196 ? 2.632 -1.801 17.244 1.00 96.94 196 ASP A O 1
ATOM 1501 N N . LEU A 1 197 ? 0.456 -1.572 16.739 1.00 97.25 197 LEU A N 1
ATOM 1502 C CA . LEU A 1 197 ? 0.554 -2.250 15.439 1.00 97.25 197 LEU A CA 1
ATOM 1503 C C . LEU A 1 197 ? 1.584 -1.575 14.523 1.00 97.25 197 LEU A C 1
ATOM 1505 O O . LEU A 1 197 ? 2.382 -2.257 13.874 1.00 97.25 197 LEU A O 1
ATOM 1509 N N . LEU A 1 198 ? 1.531 -0.247 14.407 1.00 97.38 198 LEU A N 1
ATOM 1510 C CA . LEU A 1 198 ? 2.416 0.498 13.517 1.00 97.38 198 LEU A CA 1
ATOM 1511 C C . LEU A 1 198 ? 3.856 0.530 14.033 1.00 97.38 198 LEU A C 1
ATOM 1513 O O . LEU A 1 198 ? 4.780 0.538 13.221 1.00 97.38 198 LEU A O 1
ATOM 1517 N N . GLY A 1 199 ? 4.058 0.520 15.351 1.00 96.88 199 GLY A N 1
ATOM 1518 C CA . GLY A 1 199 ? 5.360 0.360 15.993 1.00 96.88 199 GLY A CA 1
ATOM 1519 C C . GLY A 1 199 ? 5.986 -0.994 15.668 1.00 96.88 199 GLY A C 1
ATOM 1520 O O . GLY A 1 199 ? 7.106 -1.041 15.157 1.00 96.88 199 GLY A O 1
ATOM 1521 N N . ASP A 1 200 ? 5.228 -2.077 15.854 1.00 95.94 200 ASP A N 1
ATOM 1522 C CA . ASP A 1 200 ? 5.655 -3.439 15.513 1.00 95.94 200 ASP A CA 1
ATOM 1523 C C . ASP A 1 200 ? 5.956 -3.583 14.021 1.00 95.94 200 ASP A C 1
ATOM 1525 O O . ASP A 1 200 ? 6.941 -4.202 13.621 1.00 95.94 200 ASP A O 1
ATOM 1529 N N . LEU A 1 201 ? 5.111 -3.000 13.167 1.00 96.12 201 LEU A N 1
ATOM 1530 C CA . LEU A 1 201 ? 5.367 -2.980 11.736 1.00 96.12 201 LEU A CA 1
ATOM 1531 C C . LEU A 1 201 ? 6.615 -2.173 11.413 1.00 96.12 201 LEU A C 1
ATOM 1533 O O . LEU A 1 201 ? 7.370 -2.612 10.561 1.00 96.12 201 LEU A O 1
ATOM 1537 N N . ALA A 1 202 ? 6.849 -1.018 12.031 1.00 95.06 202 ALA A N 1
ATOM 1538 C CA . ALA A 1 202 ? 8.001 -0.171 11.733 1.00 95.06 202 ALA A CA 1
ATOM 1539 C C . ALA A 1 202 ? 9.335 -0.779 12.200 1.00 95.06 202 ALA A C 1
ATOM 1541 O O . ALA A 1 202 ? 10.355 -0.516 11.562 1.00 95.06 202 ALA A O 1
ATOM 1542 N N . ALA A 1 203 ? 9.333 -1.616 13.243 1.00 94.81 203 ALA A N 1
ATOM 1543 C CA . ALA A 1 203 ? 10.538 -2.228 13.807 1.00 94.81 203 ALA A CA 1
ATOM 1544 C C . ALA A 1 203 ? 11.379 -3.002 12.770 1.00 94.81 203 ALA A C 1
ATOM 1546 O O . ALA A 1 203 ? 12.604 -2.914 12.783 1.00 94.81 203 ALA A O 1
ATOM 1547 N N . ASP A 1 204 ? 10.729 -3.669 11.810 1.00 91.38 204 ASP A N 1
ATOM 1548 C CA . ASP A 1 204 ? 11.398 -4.471 10.773 1.00 91.38 204 ASP A CA 1
ATOM 1549 C C . ASP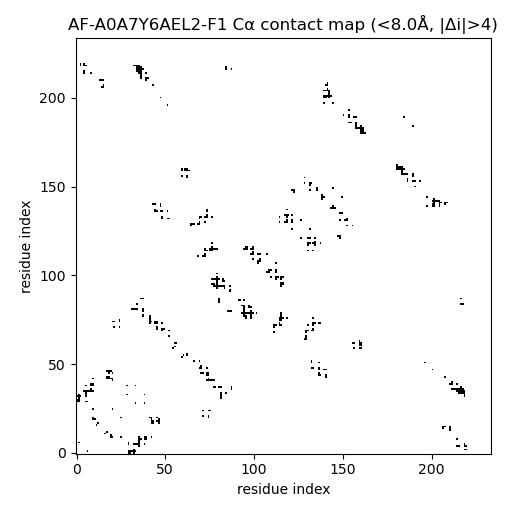 A 1 204 ? 11.654 -3.689 9.464 1.00 91.38 204 ASP A C 1
ATOM 1551 O O . ASP A 1 204 ? 11.832 -4.266 8.386 1.00 91.38 204 ASP A O 1
ATOM 1555 N N . ALA A 1 205 ? 11.603 -2.352 9.489 1.00 96.50 205 ALA A N 1
ATOM 1556 C CA . ALA A 1 205 ? 11.811 -1.520 8.296 1.00 96.50 205 ALA A CA 1
ATOM 1557 C C . ALA A 1 205 ? 13.182 -1.734 7.645 1.00 96.50 205 ALA A C 1
ATOM 1559 O O . ALA A 1 205 ? 13.258 -1.870 6.424 1.00 96.50 205 ALA A O 1
ATOM 1560 N N . ASP A 1 206 ? 14.242 -1.842 8.445 1.00 97.31 206 ASP A N 1
ATOM 1561 C CA . ASP A 1 206 ? 15.604 -2.016 7.936 1.00 97.31 206 ASP A CA 1
ATOM 1562 C C . ASP A 1 206 ? 15.764 -3.325 7.149 1.00 97.31 206 ASP A C 1
ATOM 1564 O O . ASP A 1 206 ? 16.403 -3.345 6.093 1.00 97.31 206 ASP A O 1
ATOM 1568 N N . LEU A 1 207 ? 15.125 -4.410 7.605 1.00 96.62 207 LEU A N 1
ATOM 1569 C CA . LEU A 1 207 ? 15.135 -5.703 6.915 1.00 96.62 207 LEU A CA 1
ATOM 1570 C C . LEU A 1 207 ? 14.420 -5.623 5.560 1.00 96.62 207 LEU A C 1
ATOM 1572 O O . LEU A 1 207 ? 14.936 -6.112 4.554 1.00 96.62 207 LEU A O 1
ATOM 1576 N N . ARG A 1 208 ? 13.267 -4.946 5.504 1.00 97.50 208 ARG A N 1
ATOM 1577 C CA . ARG A 1 208 ? 12.488 -4.759 4.267 1.00 97.50 208 ARG A CA 1
ATOM 1578 C C . ARG A 1 208 ? 13.203 -3.847 3.267 1.00 97.50 208 ARG A C 1
ATOM 1580 O O . ARG A 1 208 ? 13.232 -4.143 2.073 1.00 97.50 208 ARG A O 1
ATOM 1587 N N . LEU A 1 209 ? 13.855 -2.785 3.741 1.00 97.38 209 LEU A N 1
ATOM 1588 C CA . LEU A 1 209 ? 14.708 -1.932 2.908 1.00 97.38 209 LEU A CA 1
ATOM 1589 C C . LEU A 1 209 ? 15.901 -2.717 2.341 1.00 97.38 209 LEU A C 1
ATOM 1591 O O . LEU A 1 209 ? 16.188 -2.633 1.144 1.00 97.38 209 LEU A O 1
ATOM 1595 N N . ALA A 1 210 ? 16.564 -3.527 3.173 1.00 97.19 210 ALA A N 1
ATOM 1596 C CA . ALA A 1 210 ? 17.662 -4.384 2.737 1.00 97.19 210 ALA A CA 1
ATOM 1597 C C . ALA A 1 210 ? 17.208 -5.429 1.706 1.00 97.19 210 ALA A C 1
ATOM 1599 O O . ALA A 1 210 ? 17.927 -5.670 0.737 1.00 97.19 210 ALA A O 1
ATOM 1600 N N . PHE A 1 211 ? 16.022 -6.018 1.882 1.00 97.12 211 PHE A N 1
ATOM 1601 C CA . PHE A 1 211 ? 15.404 -6.933 0.919 1.00 97.12 211 PHE A CA 1
ATOM 1602 C C . PHE A 1 211 ? 15.196 -6.267 -0.440 1.00 97.12 211 PHE A C 1
ATOM 1604 O O . PHE A 1 211 ? 15.744 -6.720 -1.444 1.00 97.12 211 PHE A O 1
ATOM 1611 N N . GLN A 1 212 ? 14.488 -5.134 -0.473 1.00 96.56 212 GLN A N 1
ATOM 1612 C CA . GLN A 1 212 ? 14.206 -4.404 -1.710 1.00 96.56 212 GLN A CA 1
ATOM 1613 C C . GLN A 1 212 ? 15.496 -4.041 -2.469 1.00 96.56 212 GLN A C 1
ATOM 1615 O O . GLN A 1 212 ? 15.567 -4.172 -3.697 1.00 96.56 212 GLN A O 1
ATOM 1620 N N . ALA A 1 213 ? 16.539 -3.622 -1.744 1.00 95.19 213 ALA A N 1
ATOM 1621 C CA . ALA A 1 213 ? 17.814 -3.202 -2.319 1.00 95.19 213 ALA A CA 1
ATOM 1622 C C . ALA A 1 213 ? 18.554 -4.319 -3.086 1.00 95.19 213 ALA A C 1
ATOM 1624 O O . ALA A 1 213 ? 19.336 -4.011 -3.992 1.00 95.19 213 ALA A O 1
ATOM 1625 N N . ARG A 1 214 ? 18.285 -5.602 -2.789 1.00 94.94 214 ARG A N 1
ATOM 1626 C CA . ARG A 1 214 ? 18.891 -6.764 -3.476 1.00 94.94 214 ARG A CA 1
ATOM 1627 C C . ARG A 1 214 ? 18.425 -6.912 -4.928 1.00 94.94 214 ARG A C 1
ATOM 1629 O O . ARG A 1 214 ? 19.144 -7.482 -5.749 1.00 94.94 214 ARG A O 1
ATOM 1636 N N . HIS A 1 215 ? 17.248 -6.392 -5.272 1.00 94.56 215 HIS A N 1
ATOM 1637 C CA . HIS A 1 215 ? 16.654 -6.551 -6.603 1.00 94.56 215 HIS A CA 1
ATOM 1638 C C . HIS A 1 215 ? 16.958 -5.344 -7.486 1.00 94.56 215 HIS A C 1
ATOM 1640 O O . HIS A 1 215 ? 16.820 -4.235 -6.998 1.00 94.56 215 HIS A O 1
ATOM 1646 N N . PRO A 1 216 ? 17.355 -5.479 -8.762 1.00 92.19 216 PRO A N 1
ATOM 1647 C CA . PRO A 1 216 ? 17.729 -4.344 -9.620 1.00 92.19 216 PRO A CA 1
ATOM 1648 C C . PRO A 1 216 ? 16.531 -3.502 -10.110 1.00 92.19 216 PRO A C 1
ATOM 1650 O O . PRO A 1 216 ? 15.424 -4.010 -10.264 1.00 92.19 216 PRO A O 1
ATOM 1653 N N . ILE A 1 217 ? 16.773 -2.219 -10.425 1.00 86.81 217 ILE A N 1
ATOM 1654 C CA . ILE A 1 217 ? 15.777 -1.282 -11.011 1.00 86.81 217 ILE A CA 1
ATOM 1655 C C . ILE A 1 217 ? 15.484 -1.514 -12.494 1.00 86.81 217 ILE A C 1
ATOM 1657 O O . ILE A 1 217 ? 14.543 -0.941 -13.026 1.00 86.81 217 ILE A O 1
ATOM 1661 N N . THR A 1 218 ? 16.281 -2.325 -13.182 1.00 79.31 218 THR A N 1
ATOM 1662 C CA . THR A 1 218 ? 16.095 -2.609 -14.608 1.00 79.31 218 THR A CA 1
ATOM 1663 C C . THR A 1 218 ? 15.788 -4.091 -14.770 1.00 79.31 218 THR A C 1
ATOM 1665 O O . THR A 1 218 ? 16.504 -4.929 -14.214 1.00 79.31 218 THR A O 1
ATOM 1668 N N . ALA A 1 219 ? 14.757 -4.426 -15.548 1.00 62.53 219 ALA A N 1
ATOM 1669 C CA . ALA A 1 219 ? 14.632 -5.769 -16.104 1.00 62.53 219 ALA A CA 1
ATOM 1670 C C . ALA A 1 219 ? 15.875 -6.019 -16.973 1.00 62.53 219 ALA A C 1
ATOM 1672 O O . ALA A 1 219 ? 16.247 -5.173 -17.789 1.00 62.53 219 ALA A O 1
ATOM 1673 N N . ALA A 1 220 ? 16.608 -7.108 -16.733 1.00 52.41 220 ALA A N 1
ATOM 1674 C CA . ALA A 1 220 ? 17.870 -7.347 -17.427 1.00 52.41 220 ALA A CA 1
ATOM 1675 C C . ALA A 1 220 ? 17.646 -7.299 -18.949 1.00 52.41 220 ALA A C 1
ATOM 1677 O O . ALA A 1 220 ? 16.930 -8.131 -19.503 1.00 52.41 220 ALA A O 1
ATOM 1678 N N . ARG A 1 221 ? 18.253 -6.319 -19.632 1.00 49.78 221 ARG A N 1
ATOM 1679 C CA . ARG A 1 221 ? 18.200 -6.224 -21.094 1.00 49.78 221 ARG A CA 1
ATOM 1680 C C . ARG A 1 221 ? 18.772 -7.528 -21.673 1.00 49.78 221 ARG A C 1
ATOM 1682 O O . ARG A 1 221 ? 19.829 -7.957 -21.200 1.00 49.78 221 ARG A O 1
ATOM 1689 N N . PRO A 1 222 ? 18.155 -8.156 -22.691 1.00 42.72 222 PRO A N 1
ATOM 1690 C CA . PRO A 1 222 ? 18.800 -9.269 -23.372 1.00 42.72 222 PRO A CA 1
ATOM 1691 C C . PRO A 1 222 ? 20.159 -8.794 -23.893 1.00 42.72 222 PRO A C 1
ATOM 1693 O O . PRO A 1 222 ? 20.250 -7.707 -24.477 1.00 42.72 222 PRO A O 1
ATOM 1696 N N . LEU A 1 223 ? 21.216 -9.583 -23.670 1.00 40.06 223 LEU A N 1
ATOM 1697 C CA . LEU A 1 223 ? 22.519 -9.333 -24.288 1.00 40.06 223 LEU A CA 1
ATOM 1698 C C . LEU A 1 223 ? 22.297 -9.107 -25.795 1.00 40.06 223 LEU A C 1
ATOM 1700 O O . LEU A 1 223 ? 21.587 -9.910 -26.409 1.00 40.06 223 LEU A O 1
ATOM 1704 N N . PRO A 1 224 ? 22.859 -8.048 -26.411 1.00 41.06 224 PRO A N 1
ATOM 1705 C CA . PRO A 1 224 ? 22.772 -7.889 -27.855 1.00 41.06 224 PRO A CA 1
ATOM 1706 C C . PRO A 1 224 ? 23.335 -9.157 -28.499 1.00 41.06 224 PRO A C 1
ATOM 1708 O O . PRO A 1 224 ? 24.462 -9.565 -28.209 1.00 41.06 224 PRO A O 1
ATOM 1711 N N . GLY A 1 225 ? 22.494 -9.823 -29.294 1.00 41.69 225 GLY A N 1
ATOM 1712 C CA . GLY A 1 225 ? 22.779 -11.137 -29.849 1.00 41.69 225 GLY A CA 1
ATOM 1713 C C . GLY A 1 225 ? 24.149 -11.171 -30.515 1.00 41.69 225 GLY A C 1
ATOM 1714 O O . GLY A 1 225 ? 24.502 -10.279 -31.288 1.00 41.69 225 GLY A O 1
ATOM 1715 N N . ARG A 1 226 ? 24.918 -12.229 -30.231 1.00 42.12 226 ARG A N 1
ATOM 1716 C CA . ARG A 1 226 ? 26.037 -12.620 -31.088 1.00 42.12 226 ARG A CA 1
ATOM 1717 C C . ARG A 1 226 ? 25.500 -12.679 -32.512 1.00 42.12 226 ARG A C 1
ATOM 1719 O O . ARG A 1 226 ? 24.652 -13.517 -32.812 1.00 42.12 226 ARG A O 1
ATOM 1726 N N . ALA A 1 227 ? 25.986 -11.790 -33.370 1.00 41.19 227 ALA A N 1
ATOM 1727 C CA . ALA A 1 227 ? 25.794 -11.911 -34.799 1.00 41.19 227 ALA A CA 1
ATOM 1728 C C . ALA A 1 227 ? 26.361 -13.274 -35.217 1.00 41.19 227 ALA A C 1
ATOM 1730 O O . ALA A 1 227 ? 27.576 -13.454 -35.303 1.00 41.19 227 ALA A O 1
ATOM 1731 N N . PHE A 1 228 ? 25.487 -14.253 -35.446 1.00 44.62 228 PHE A N 1
ATOM 1732 C CA . PHE A 1 228 ? 25.830 -15.375 -36.301 1.00 44.62 228 PHE A CA 1
ATOM 1733 C C . PHE A 1 228 ? 25.962 -14.793 -37.705 1.00 44.62 228 PHE A C 1
ATOM 1735 O O . PHE A 1 228 ? 24.980 -14.587 -38.415 1.00 44.62 228 PHE A O 1
ATOM 1742 N N . GLY A 1 229 ? 27.199 -14.442 -38.059 1.00 41.03 229 GLY A N 1
ATOM 1743 C CA . GLY A 1 229 ? 27.579 -14.134 -39.424 1.00 41.03 229 GLY A CA 1
ATOM 1744 C C . GLY A 1 229 ? 27.300 -15.358 -40.283 1.00 41.03 229 GLY A C 1
ATOM 1745 O O . GLY A 1 229 ? 28.032 -16.343 -40.239 1.00 41.03 229 GLY A O 1
ATOM 1746 N N . VAL A 1 230 ? 26.200 -15.285 -41.024 1.00 45.38 230 VAL A N 1
ATOM 1747 C CA . VAL A 1 230 ? 25.858 -16.186 -42.118 1.00 45.38 230 VAL A CA 1
ATOM 1748 C C . VAL A 1 230 ? 27.011 -16.168 -43.117 1.00 45.38 230 VAL A C 1
ATOM 1750 O O . VAL A 1 230 ? 27.472 -15.102 -43.535 1.00 45.38 230 VAL A O 1
ATOM 1753 N N . GLY A 1 231 ? 27.490 -17.361 -43.466 1.00 44.69 231 GLY A N 1
ATOM 1754 C CA . GLY A 1 231 ? 28.545 -17.551 -44.445 1.00 44.69 231 GLY A CA 1
ATOM 1755 C C . GLY A 1 231 ? 28.206 -16.895 -45.781 1.00 44.69 231 GLY A C 1
ATOM 1756 O O . GLY A 1 231 ? 27.084 -16.985 -46.278 1.00 44.69 231 GLY A O 1
ATOM 1757 N N . ARG A 1 232 ? 29.209 -16.261 -46.385 1.00 46.84 23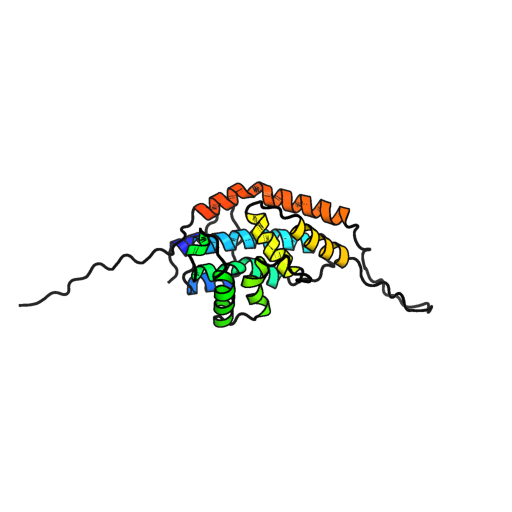2 ARG A N 1
ATOM 1758 C CA . ARG A 1 232 ? 29.232 -16.061 -47.830 1.00 46.84 232 ARG A CA 1
ATOM 1759 C C . ARG A 1 232 ? 30.009 -17.217 -48.431 1.00 46.84 232 ARG A C 1
ATOM 1761 O O . ARG A 1 232 ? 31.186 -17.386 -48.131 1.00 46.84 232 ARG A O 1
ATOM 1768 N N . GLY A 1 233 ? 29.321 -17.996 -49.256 1.00 45.94 233 GLY A N 1
ATOM 1769 C CA . GLY A 1 233 ? 29.977 -18.817 -50.255 1.00 45.94 233 GLY A CA 1
ATOM 1770 C C . GLY A 1 233 ? 30.632 -17.933 -51.314 1.00 45.94 233 GLY A C 1
ATOM 1771 O O . GLY A 1 233 ? 30.060 -16.921 -51.730 1.00 45.94 233 GLY A O 1
ATOM 1772 N N . ALA A 1 234 ? 31.827 -18.343 -51.713 1.00 44.72 234 ALA A N 1
ATOM 1773 C CA . ALA A 1 234 ? 32.337 -18.343 -53.075 1.00 44.72 234 ALA A CA 1
ATOM 1774 C C . ALA A 1 234 ? 33.320 -19.517 -53.159 1.00 44.72 234 ALA A C 1
ATOM 1776 O O . ALA A 1 234 ? 34.109 -19.667 -52.196 1.00 44.72 234 ALA A O 1
#

Secondary structure (DSSP, 8-state):
---HHHHHHHH--SSS-PPPPPHHHHHHHHHTT--HHHHHHHHHHHHHHHHHHHHHHHH-TT----HHHHHHHHHHTTGGGGT-GGGGTS---HHHHHHHHHHHHTT--HHHHTHHHHTT-TTSTT--HHHHHHHHHHHHTTT---HHHHHHHHHHHHHTT-----S--------------PPPPPHHHHHHHHHHHHHHHHHTHHHHHHHHHTS-SS--PPPPP----PPPP-

Nearest PDB structures (foldseek):
  2pq7-assembly1_A-2  TM=5.776E-01  e=2.987E-01  uncultur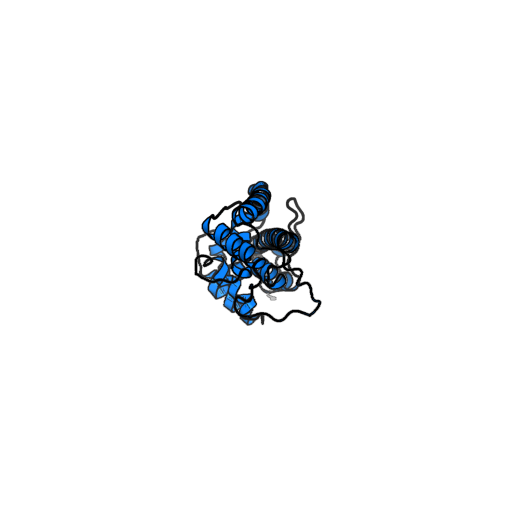ed Thermotogales bacterium

Solvent-accessible surface area (backbone atoms only — not comparable to full-atom values): 13084 Å² total; per-residue (Å²): 131,51,37,71,60,32,54,44,34,66,65,52,68,60,81,62,60,52,48,73,62,60,67,74,54,50,54,48,41,40,73,70,43,31,22,10,24,56,47,29,45,24,24,44,19,23,34,41,28,48,55,50,50,57,47,43,55,69,78,40,71,61,51,87,69,56,67,67,54,25,43,48,22,26,46,43,25,65,53,8,31,58,81,34,47,68,51,76,81,41,91,74,65,66,26,21,61,48,18,29,53,52,36,44,76,72,69,43,52,68,84,60,27,44,32,18,52,40,45,82,49,65,85,52,86,84,67,55,68,39,49,48,49,28,26,46,17,66,35,30,44,68,38,48,82,54,67,72,63,51,50,53,51,38,53,53,58,30,50,36,30,54,72,79,75,77,90,79,69,81,89,77,92,86,80,96,72,85,74,85,73,54,76,49,54,58,61,68,63,48,42,52,61,48,50,53,52,51,50,63,52,24,71,53,11,66,46,46,51,56,48,32,67,74,36,49,70,58,49,73,73,79,75,82,73,80,78,78,76,74,82,80,88,129

Radius of gyration: 22.33 Å; Cα contacts (8 Å, |Δi|>4): 314; chains: 1; bounding box: 76×34×76 Å

pLDDT: mean 86.38, std 19.16, range [35.47, 98.81]

Mean predicted aligned error: 8.62 Å

Foldseek 3Di:
DAFPLLVCLQCPCPPVGFDHAPPVLSVLCRVLSAASLLSNQLSLLLSLLVLVVVCCCVVQVLQDDDSVLLSLLSNQLQVLCSVVLVCSPDPDLSSLVSSLVSCVVVVHDNSSSNSVPLLVVLVDPDDDLSSLSSVLSSQLSLLHDDPVSLLVNLVSSLCSLCDDDPPDDDDDDDDDDDPPRHHRDDSVVSSVVVVVSSVVSSVCNVRSVVSSVVRDSDRDDPDPDDPPPDDDDD